Protein AF-A0A970V385-F1 (afdb_monomer)

pLDDT: mean 75.54, std 11.58, range [33.59, 88.81]

Nearest PDB structures (foldseek):
  6h2d-assembly1_P  TM=2.310E-01  e=6.354E+00  Aeromonas hydrophila subsp. hydrophila AL09-71

Mean predicted aligned error: 10.16 Å

Solvent-accessible surface area (backbone atoms only — not comparable to full-atom values): 10386 Å² total; per-residue (Å²): 136,81,81,56,70,66,56,58,54,51,51,54,48,54,48,48,55,50,50,48,44,43,64,51,38,50,47,53,47,51,51,41,50,51,49,49,52,52,51,57,68,62,47,83,77,63,95,77,80,73,60,72,66,60,54,52,50,52,49,52,50,53,51,51,50,45,51,52,51,51,53,47,44,53,52,49,45,55,69,63,66,30,65,58,58,45,21,44,53,30,37,54,71,42,42,46,87,82,47,86,58,51,50,63,48,32,25,76,36,27,63,58,51,48,53,45,52,54,48,47,54,50,54,45,37,51,54,36,42,54,37,32,50,50,20,46,52,40,42,73,72,67,45,55,67,71,61,27,48,53,39,41,50,52,24,48,53,47,47,51,50,59,58,69,42,49,65,56,54,49,53,53,49,51,32,28,57,64,30,63,48,66,57,77,73,77,69,84,75,78,129

Foldseek 3Di:
DPPPPLVVVLVVLLVVLVCCLCVLQVVLLVVLVVLLVVLVVVPVPDDDDDPPVVLVVVLVVLVVVLVVLLVVLVVLCCVLLPLLVLLVVLCVVLVVVPDGHDLVSQLVSLVSLVVSLVVSSVVLSVSLSVLSVSLSVSSVVVRDSVSSVVSSVSSVVSSVVSVVCSVVSSVSSVCRNRSVSDNPPPPPPDD

Secondary structure (DSSP, 8-state):
----HHHHHHHHHHHHHHHHHIIIIIHHHHHHHHHHHHHHHHGGG------HHHHHHHHHHHHHHHHHHHHHHHHHHHHHS-HHHHHHHHHHHTTTTTS---HHHHHTTTHHHHHHHHHHHHHHHHHHHHHHHHHHHHHHTT--HHHHHHHHHHHHHHHHHHHHHHHHHHHHHHHHHTT------------

Sequence (191 aa):
MEEHPHYQTMQAVNRQLRVMWVRWGLIPLGCALILLVVTSALRHTVPLSPEPEQLALGFKAVMAIGAALFLLGFWLDGRWTEAQRIARTIWVASGGNGHRPSKRDLSDHADLAMSNLVFSTKALTVIGLLIGLAAVLASLAGLRFDYSIQILLLALAFQLFIYSRHPYYRELMEAALRGDLVVEEKSPGKR

Structure (mmCIF, N/CA/C/O backbone):
data_AF-A0A970V385-F1
#
_entry.id   AF-A0A970V385-F1
#
loop_
_atom_site.group_PDB
_atom_site.id
_atom_site.type_symbol
_atom_site.label_atom_id
_atom_site.label_alt_id
_atom_site.label_comp_id
_atom_site.label_asym_id
_atom_site.label_entity_id
_atom_site.label_seq_id
_atom_site.pdbx_PDB_ins_code
_atom_site.Cartn_x
_atom_site.Cartn_y
_atom_site.Cartn_z
_atom_site.occupancy
_atom_site.B_iso_or_equiv
_atom_site.auth_seq_id
_atom_site.auth_comp_id
_atom_site.auth_asym_id
_atom_site.auth_atom_id
_atom_site.pdbx_PDB_model_num
ATOM 1 N N . MET A 1 1 ? 13.216 -25.697 -25.296 1.00 37.94 1 MET A N 1
ATOM 2 C CA . MET A 1 1 ? 12.568 -25.206 -24.063 1.00 37.94 1 MET A CA 1
ATOM 3 C C . MET A 1 1 ? 13.486 -24.133 -23.499 1.00 37.94 1 MET A C 1
ATOM 5 O O . MET A 1 1 ? 14.365 -24.445 -22.713 1.00 37.94 1 MET A O 1
ATOM 9 N N . GLU A 1 2 ? 13.389 -22.905 -24.012 1.00 34.44 2 GLU A N 1
ATOM 10 C CA . GLU A 1 2 ? 14.109 -21.762 -23.437 1.00 34.44 2 GLU A CA 1
ATOM 11 C C . GLU A 1 2 ? 13.313 -21.296 -22.218 1.00 34.44 2 GLU A C 1
ATOM 13 O O . GLU A 1 2 ? 12.232 -20.722 -22.345 1.00 34.44 2 GLU A O 1
ATOM 18 N N . GLU A 1 3 ? 13.800 -21.614 -21.021 1.00 42.50 3 GLU A N 1
ATOM 19 C CA . GLU A 1 3 ? 13.280 -21.017 -19.795 1.00 42.50 3 GLU A CA 1
ATOM 20 C C . GLU A 1 3 ? 13.633 -19.528 -19.804 1.00 42.50 3 GLU A C 1
ATOM 22 O O . GLU A 1 3 ? 14.766 -19.131 -19.542 1.00 42.50 3 GLU A O 1
ATOM 27 N N . HIS A 1 4 ? 12.657 -18.696 -20.170 1.00 47.56 4 HIS A N 1
ATOM 28 C CA . HIS A 1 4 ? 12.826 -17.253 -20.224 1.00 47.56 4 HIS A CA 1
ATOM 29 C C . HIS A 1 4 ? 13.201 -16.706 -18.832 1.00 47.56 4 HIS A C 1
ATOM 31 O O . HIS A 1 4 ? 12.374 -16.795 -17.916 1.00 47.56 4 HIS A O 1
ATOM 37 N N . PRO A 1 5 ? 14.372 -16.062 -18.657 1.00 58.53 5 PRO A N 1
ATOM 38 C CA . PRO A 1 5 ? 14.784 -15.471 -17.378 1.00 58.53 5 PRO A CA 1
ATOM 39 C C . PRO A 1 5 ? 13.735 -14.490 -16.820 1.00 58.53 5 PRO A C 1
ATOM 41 O O . PRO A 1 5 ? 13.541 -14.398 -15.611 1.00 58.53 5 PRO A O 1
ATOM 44 N N . HIS A 1 6 ? 12.952 -13.854 -17.699 1.00 59.62 6 HIS A N 1
ATOM 45 C CA . HIS A 1 6 ? 11.840 -12.968 -17.347 1.00 59.62 6 HIS A CA 1
ATOM 46 C C . HIS A 1 6 ? 10.722 -13.636 -16.527 1.00 59.62 6 HIS A C 1
ATOM 48 O O . HIS A 1 6 ? 10.078 -12.972 -15.713 1.00 59.62 6 HIS A O 1
ATOM 54 N N . TYR A 1 7 ? 10.479 -14.940 -16.704 1.00 59.31 7 TYR A N 1
ATOM 55 C CA . TYR A 1 7 ? 9.424 -15.654 -15.980 1.00 59.31 7 TYR A CA 1
ATOM 56 C C . TYR A 1 7 ? 9.790 -15.858 -14.505 1.00 59.31 7 TYR A C 1
ATOM 58 O O . TYR A 1 7 ? 8.953 -15.659 -13.621 1.00 59.31 7 TYR A O 1
ATOM 66 N N . GLN A 1 8 ? 11.059 -16.174 -14.228 1.00 66.50 8 GLN A N 1
ATOM 67 C CA . GLN A 1 8 ? 11.571 -16.310 -12.863 1.00 66.50 8 GLN A CA 1
ATOM 68 C C . GLN A 1 8 ? 11.558 -14.961 -12.132 1.00 66.50 8 GLN A C 1
ATOM 70 O O . GLN A 1 8 ? 11.091 -14.886 -10.992 1.00 66.50 8 GLN A O 1
ATOM 75 N N . THR A 1 9 ? 11.954 -13.876 -12.808 1.00 70.38 9 THR A N 1
ATOM 76 C CA . THR A 1 9 ? 11.867 -12.512 -12.266 1.00 70.38 9 THR A CA 1
ATOM 77 C C . THR A 1 9 ? 10.420 -12.143 -11.937 1.00 70.38 9 THR A C 1
ATOM 79 O O . THR A 1 9 ? 10.127 -11.672 -10.840 1.00 70.38 9 THR A O 1
ATOM 82 N N . MET A 1 10 ? 9.472 -12.446 -12.827 1.00 70.88 10 MET A N 1
ATOM 83 C CA . MET A 1 10 ? 8.054 -12.146 -12.609 1.00 70.88 10 MET A CA 1
ATOM 84 C C . MET A 1 10 ? 7.440 -12.937 -11.441 1.00 70.88 10 MET A C 1
ATOM 86 O O . MET A 1 10 ? 6.630 -12.411 -10.669 1.00 70.88 10 MET A O 1
ATOM 90 N N . GLN A 1 11 ? 7.814 -14.208 -11.274 1.00 76.12 11 GLN A N 1
ATOM 91 C CA . GLN A 1 11 ? 7.381 -15.003 -10.123 1.00 76.12 11 GLN A CA 1
ATOM 92 C C . GLN A 1 11 ? 7.975 -14.482 -8.810 1.00 76.12 11 GLN A C 1
ATOM 94 O O . GLN A 1 11 ? 7.251 -14.379 -7.814 1.00 76.12 11 GLN A O 1
ATOM 99 N N . ALA A 1 12 ? 9.258 -14.106 -8.806 1.00 76.50 12 ALA A N 1
ATOM 100 C CA . ALA A 1 12 ? 9.923 -13.530 -7.640 1.00 76.50 12 ALA A CA 1
ATOM 101 C C . ALA A 1 12 ? 9.231 -12.241 -7.174 1.00 76.50 12 ALA A C 1
ATOM 103 O O . ALA A 1 12 ? 8.989 -12.057 -5.981 1.00 76.50 12 ALA A O 1
ATOM 104 N N . VAL A 1 13 ? 8.811 -11.402 -8.116 1.00 73.25 13 VAL A N 1
ATOM 105 C CA . VAL A 1 13 ? 8.160 -10.110 -7.856 1.00 73.25 13 VAL A CA 1
ATOM 106 C C . VAL A 1 13 ? 6.750 -10.294 -7.324 1.00 73.25 13 VAL A C 1
ATOM 108 O O . VAL A 1 13 ? 6.392 -9.712 -6.302 1.00 73.25 13 VAL A O 1
ATOM 111 N N . ASN A 1 14 ? 5.965 -11.182 -7.936 1.00 78.25 14 ASN A N 1
ATOM 112 C CA . ASN A 1 14 ? 4.647 -11.547 -7.418 1.00 78.25 14 ASN A CA 1
ATOM 113 C C . ASN A 1 14 ? 4.732 -12.110 -5.997 1.00 78.25 14 ASN A C 1
ATOM 115 O O . ASN A 1 14 ? 3.904 -11.789 -5.138 1.00 78.25 14 ASN A O 1
ATOM 119 N N . ARG A 1 15 ? 5.741 -12.947 -5.734 1.00 82.56 15 ARG A N 1
ATOM 120 C CA . ARG A 1 15 ? 5.994 -13.478 -4.396 1.00 82.56 15 ARG A CA 1
ATOM 121 C C . ARG A 1 15 ? 6.373 -12.359 -3.433 1.00 82.56 15 ARG A C 1
ATOM 123 O O . ARG A 1 15 ? 5.834 -12.327 -2.332 1.00 82.56 15 ARG A O 1
ATOM 130 N N . GLN A 1 16 ? 7.235 -11.431 -3.837 1.00 81.25 16 GLN A N 1
ATOM 131 C CA . GLN A 1 16 ? 7.664 -10.310 -3.005 1.00 81.25 16 GLN A CA 1
ATOM 132 C C . GLN A 1 16 ? 6.503 -9.369 -2.660 1.00 81.25 16 GLN A C 1
ATOM 134 O O . GLN A 1 16 ? 6.307 -9.071 -1.483 1.00 81.25 16 GLN A O 1
ATOM 139 N N . LEU A 1 17 ? 5.694 -8.965 -3.645 1.00 80.12 17 LEU A N 1
ATOM 140 C CA . LEU A 1 17 ? 4.508 -8.127 -3.437 1.00 80.12 17 LEU A CA 1
ATOM 141 C C . LEU A 1 17 ? 3.503 -8.811 -2.506 1.00 80.12 17 LEU A C 1
ATOM 143 O O . LEU A 1 17 ? 3.022 -8.207 -1.550 1.00 80.12 17 LEU A O 1
ATOM 147 N N . ARG A 1 18 ? 3.244 -10.108 -2.720 1.00 84.38 18 ARG A N 1
ATOM 148 C CA . ARG A 1 18 ? 2.340 -10.891 -1.867 1.00 84.38 18 ARG A CA 1
ATOM 149 C C . ARG A 1 18 ? 2.865 -11.029 -0.442 1.00 84.38 18 ARG A C 1
ATOM 151 O O . ARG A 1 18 ? 2.109 -10.815 0.496 1.00 84.38 18 ARG A O 1
ATOM 158 N N . VAL A 1 19 ? 4.139 -11.380 -0.264 1.00 85.69 19 VAL A N 1
ATOM 159 C CA . VAL A 1 19 ? 4.756 -11.512 1.066 1.00 85.69 19 VAL A CA 1
ATOM 160 C C . VAL A 1 19 ? 4.733 -10.176 1.795 1.00 85.69 19 VAL A C 1
ATOM 162 O O . VAL A 1 19 ? 4.422 -10.142 2.982 1.00 85.69 19 VAL A O 1
ATOM 165 N N . MET A 1 20 ? 5.021 -9.078 1.098 1.00 81.44 20 MET A N 1
ATOM 166 C CA . MET A 1 20 ? 4.976 -7.741 1.676 1.00 81.44 20 MET A CA 1
ATOM 167 C C . MET A 1 20 ? 3.556 -7.372 2.110 1.00 81.44 20 MET A C 1
ATOM 169 O O . MET A 1 20 ? 3.369 -6.977 3.256 1.00 81.44 20 MET A O 1
ATOM 173 N N . TRP A 1 21 ? 2.560 -7.596 1.252 1.00 84.62 21 TRP A N 1
ATOM 174 C CA . TRP A 1 21 ? 1.152 -7.363 1.569 1.00 84.62 21 TRP A CA 1
ATOM 175 C C . TRP A 1 21 ? 0.662 -8.209 2.753 1.00 84.62 21 TRP A C 1
ATOM 177 O O . TRP A 1 21 ? 0.028 -7.690 3.670 1.00 84.62 21 TRP A O 1
ATOM 187 N N . VAL A 1 22 ? 1.006 -9.501 2.798 1.00 85.94 22 VAL A N 1
ATOM 188 C CA . VAL A 1 22 ? 0.640 -10.362 3.933 1.00 85.94 22 VAL A CA 1
ATOM 189 C C . VAL A 1 22 ? 1.311 -9.869 5.213 1.00 85.94 22 VAL A C 1
ATOM 191 O O . VAL A 1 22 ? 0.644 -9.647 6.221 1.00 85.94 22 VAL A O 1
ATOM 194 N N . ARG A 1 23 ? 2.633 -9.682 5.175 1.00 85.62 23 ARG A N 1
ATOM 195 C CA . ARG A 1 23 ? 3.442 -9.396 6.363 1.00 85.62 23 ARG A CA 1
ATOM 196 C C . ARG A 1 23 ? 3.187 -8.013 6.948 1.00 85.62 23 ARG A C 1
ATOM 198 O O . ARG A 1 23 ? 3.249 -7.863 8.162 1.00 85.62 23 ARG A O 1
ATOM 205 N N . TRP A 1 24 ? 2.923 -7.026 6.100 1.00 78.19 24 TRP A N 1
ATOM 206 C CA . TRP A 1 24 ? 2.818 -5.625 6.506 1.00 78.19 24 TRP A CA 1
ATOM 207 C C . TRP A 1 24 ? 1.409 -5.042 6.364 1.00 78.19 24 TRP A C 1
ATOM 209 O O . TRP A 1 24 ? 1.153 -3.969 6.898 1.00 78.19 24 TRP A O 1
ATOM 219 N N . GLY A 1 25 ? 0.490 -5.744 5.699 1.00 82.38 25 GLY A N 1
ATOM 220 C CA . GLY A 1 25 ? -0.920 -5.368 5.600 1.00 82.38 25 GLY A CA 1
ATOM 221 C C . GLY A 1 25 ? -1.822 -6.258 6.453 1.00 82.38 25 GLY A C 1
ATOM 222 O O . GLY A 1 25 ? -2.398 -5.809 7.443 1.00 82.38 25 GLY A O 1
ATOM 223 N N . LEU A 1 26 ? -1.923 -7.540 6.091 1.00 86.31 26 LEU A N 1
ATOM 224 C CA . LEU A 1 26 ? -2.860 -8.487 6.715 1.00 86.31 26 LEU A CA 1
ATOM 225 C C . LEU A 1 26 ? -2.496 -8.870 8.153 1.00 86.31 26 LEU A C 1
ATOM 227 O O . LEU A 1 26 ? -3.368 -8.864 9.017 1.00 86.31 26 LEU A O 1
ATOM 231 N N . ILE A 1 27 ? -1.231 -9.217 8.420 1.00 86.88 27 ILE A N 1
ATOM 232 C CA . ILE A 1 27 ? -0.801 -9.630 9.766 1.00 86.88 27 ILE A CA 1
ATOM 233 C C . ILE A 1 27 ? -1.029 -8.500 10.786 1.00 86.88 27 ILE A C 1
ATOM 235 O O . ILE A 1 27 ? -1.668 -8.766 11.805 1.00 86.88 27 ILE A O 1
ATOM 239 N N . PRO A 1 28 ? -0.611 -7.242 10.532 1.00 84.50 28 PRO A N 1
ATOM 240 C CA . PRO A 1 28 ? -0.884 -6.135 11.447 1.00 84.50 28 PRO A CA 1
ATOM 241 C C . PRO A 1 28 ? -2.377 -5.881 11.665 1.00 84.50 28 PRO A C 1
ATOM 243 O O . PRO A 1 28 ? -2.779 -5.607 12.792 1.00 84.50 28 PRO A O 1
ATOM 246 N N . LEU A 1 29 ? -3.209 -6.025 10.627 1.00 86.00 29 LEU A N 1
ATOM 247 C CA . LEU A 1 29 ? -4.669 -5.953 10.758 1.00 86.00 29 LEU A CA 1
ATOM 248 C C . LEU A 1 29 ? -5.226 -7.053 11.667 1.00 86.00 29 LEU A C 1
ATOM 250 O O . LEU A 1 29 ? -6.056 -6.774 12.528 1.00 86.00 29 LEU A O 1
ATOM 254 N N . GLY A 1 30 ? -4.754 -8.290 11.501 1.00 86.50 30 GLY A N 1
ATOM 255 C CA . GLY A 1 30 ? -5.126 -9.408 12.366 1.00 86.50 30 GLY A CA 1
ATOM 256 C C . GLY A 1 30 ? -4.717 -9.165 13.819 1.00 86.50 30 GLY A C 1
ATOM 257 O O . GLY A 1 30 ? -5.531 -9.331 14.724 1.00 86.50 30 GLY A O 1
ATOM 258 N N . CYS A 1 31 ? -3.491 -8.687 14.049 1.00 86.75 31 CYS A N 1
ATOM 259 C CA . CYS A 1 31 ? -3.028 -8.269 15.373 1.00 86.75 31 CYS A CA 1
ATOM 260 C C . CYS A 1 31 ? -3.901 -7.153 15.960 1.00 86.75 31 CYS A C 1
ATOM 262 O O . CYS A 1 31 ? -4.282 -7.235 17.124 1.00 86.75 31 CYS A O 1
ATOM 264 N N . ALA A 1 32 ? -4.251 -6.139 15.165 1.00 86.06 32 ALA A N 1
ATOM 265 C CA . ALA A 1 32 ? -5.110 -5.040 15.591 1.00 86.06 32 ALA A CA 1
ATOM 266 C C . ALA A 1 32 ? -6.509 -5.529 15.986 1.00 86.06 32 ALA A C 1
ATOM 268 O O . ALA A 1 32 ? -7.024 -5.099 17.014 1.00 86.06 32 ALA A O 1
ATOM 269 N N . LEU A 1 33 ? -7.090 -6.466 15.228 1.00 87.06 33 LEU A N 1
ATOM 270 C CA . LEU A 1 33 ? -8.365 -7.103 15.561 1.00 87.06 33 LEU A CA 1
ATOM 271 C C . LEU A 1 33 ? -8.283 -7.889 16.876 1.00 87.06 33 LEU A C 1
ATOM 273 O O . LEU A 1 33 ? -9.142 -7.715 17.736 1.00 87.06 33 LEU A O 1
ATOM 277 N N . ILE A 1 34 ? -7.246 -8.715 17.055 1.00 87.88 34 ILE A N 1
ATOM 278 C CA . ILE A 1 34 ? -7.034 -9.473 18.299 1.00 87.88 34 ILE A CA 1
ATOM 279 C C . ILE A 1 34 ? -6.901 -8.512 19.482 1.00 87.88 34 ILE A C 1
ATOM 281 O O . ILE A 1 34 ? -7.571 -8.697 20.495 1.00 87.88 34 ILE A O 1
ATOM 285 N N . LEU A 1 35 ? -6.087 -7.461 19.342 1.00 85.50 35 LEU A N 1
ATOM 286 C CA . LEU A 1 35 ? -5.927 -6.433 20.369 1.00 85.50 35 LEU A CA 1
ATOM 287 C C . LEU A 1 35 ? -7.260 -5.770 20.706 1.00 85.50 35 LEU A C 1
ATOM 289 O O . LEU A 1 35 ? -7.551 -5.600 21.881 1.00 85.50 35 LEU A O 1
ATOM 293 N N . LEU A 1 36 ? -8.082 -5.457 19.703 1.00 83.00 36 LEU A N 1
ATOM 294 C CA . LEU A 1 36 ? -9.405 -4.862 19.886 1.00 83.00 36 LEU A CA 1
ATOM 295 C C . LEU A 1 36 ? -10.372 -5.773 20.647 1.00 83.00 36 LEU A C 1
ATOM 297 O O . LEU A 1 36 ? -11.110 -5.312 21.516 1.00 83.00 36 LEU A O 1
ATOM 301 N N . VAL A 1 37 ? -10.361 -7.070 20.344 1.00 84.75 37 VAL A N 1
ATOM 302 C CA . VAL A 1 37 ? -11.173 -8.061 21.061 1.00 84.75 37 VAL A CA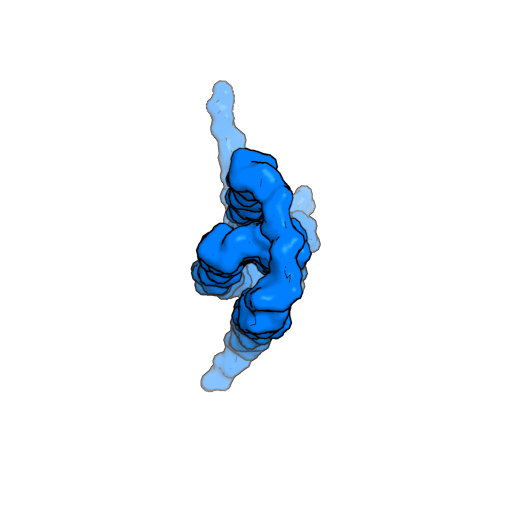 1
ATOM 303 C C . VAL A 1 37 ? -10.695 -8.195 22.508 1.00 84.75 37 VAL A C 1
ATOM 305 O O . VAL A 1 37 ? -11.511 -8.163 23.429 1.00 84.75 37 VAL A O 1
ATOM 308 N N . VAL A 1 38 ? -9.379 -8.279 22.727 1.00 85.19 38 VAL A N 1
ATOM 309 C CA . VAL A 1 38 ? -8.779 -8.374 24.066 1.00 85.19 38 VAL A CA 1
ATOM 310 C C . VAL A 1 38 ? -9.065 -7.116 24.890 1.00 85.19 38 VAL A C 1
ATOM 312 O O . VAL A 1 38 ? -9.505 -7.225 26.033 1.00 85.19 38 VAL A O 1
ATOM 315 N N . THR A 1 39 ? -8.879 -5.917 24.330 1.00 78.75 39 THR A N 1
ATOM 316 C CA . THR A 1 39 ? -9.173 -4.662 25.038 1.00 78.75 39 THR A CA 1
ATOM 317 C C . THR A 1 39 ? -10.657 -4.524 25.341 1.00 78.75 39 THR A C 1
ATOM 319 O O . THR A 1 39 ? -10.997 -4.087 26.438 1.00 78.75 39 THR A O 1
ATOM 322 N N . SER A 1 40 ? -11.544 -4.921 24.423 1.00 75.12 40 SER A N 1
ATOM 323 C CA . SER A 1 40 ? -12.989 -4.920 24.665 1.00 75.12 40 SER A CA 1
ATOM 324 C C . SER A 1 40 ? -13.374 -5.868 25.801 1.00 75.12 40 SER A C 1
ATOM 326 O O . SER A 1 40 ? -14.156 -5.485 26.667 1.00 75.12 40 SER A O 1
ATOM 328 N N . ALA A 1 41 ? -12.804 -7.075 25.836 1.00 79.56 41 ALA A N 1
ATOM 329 C CA . ALA A 1 41 ? -13.074 -8.051 26.889 1.00 79.56 41 ALA A CA 1
ATOM 330 C C . ALA A 1 41 ? -12.598 -7.564 28.271 1.00 79.56 41 ALA A C 1
ATOM 332 O O . ALA A 1 41 ? -13.287 -7.758 29.270 1.00 79.56 41 ALA A O 1
ATOM 333 N N . LEU A 1 42 ? -11.447 -6.886 28.332 1.00 77.00 42 LEU A N 1
ATOM 334 C CA . LEU A 1 42 ? -10.885 -6.353 29.579 1.00 77.00 42 LEU A CA 1
ATOM 335 C C . LEU A 1 42 ? -11.604 -5.080 30.073 1.00 77.00 42 LEU A C 1
ATOM 337 O O . LEU A 1 42 ? -11.638 -4.818 31.276 1.00 77.00 42 LEU A O 1
ATOM 341 N N . ARG A 1 43 ? -12.208 -4.292 29.169 1.00 67.25 43 ARG A N 1
ATOM 342 C CA . ARG A 1 43 ? -12.851 -2.993 29.464 1.00 67.25 43 ARG A CA 1
ATOM 343 C C . ARG A 1 43 ? -14.177 -3.052 30.213 1.00 67.25 43 ARG A C 1
ATOM 345 O O . ARG A 1 43 ? -14.643 -2.002 30.646 1.00 67.25 43 ARG A O 1
ATOM 352 N N . HIS A 1 44 ? -14.740 -4.231 30.470 1.00 56.25 44 HIS A N 1
ATOM 353 C CA . HIS A 1 44 ? -15.901 -4.382 31.361 1.00 56.25 44 HIS A CA 1
ATOM 354 C C . HIS A 1 44 ? -15.652 -3.913 32.815 1.00 56.25 44 HIS A C 1
ATOM 356 O O . HIS A 1 44 ? -16.558 -3.979 33.638 1.00 56.25 44 HIS A O 1
ATOM 362 N N . THR A 1 45 ? -14.449 -3.424 33.139 1.00 50.56 45 THR A N 1
ATOM 363 C CA . THR A 1 45 ? -14.008 -3.074 34.495 1.00 50.56 45 THR A CA 1
ATOM 364 C C . THR A 1 45 ? -13.791 -1.577 34.755 1.00 50.56 45 THR A C 1
ATOM 366 O O 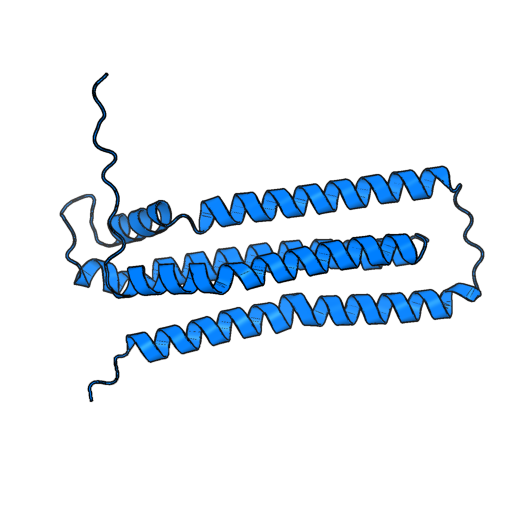. THR A 1 45 ? -13.544 -1.216 35.903 1.00 50.56 45 THR A O 1
ATOM 369 N N . VAL A 1 46 ? -13.899 -0.684 33.756 1.00 50.59 46 VAL A N 1
ATOM 370 C CA . VAL A 1 46 ? -13.585 0.752 33.939 1.00 50.59 46 VAL A CA 1
ATOM 371 C C . VAL A 1 46 ? -14.708 1.651 33.402 1.00 50.59 46 VAL A C 1
ATOM 373 O O . VAL A 1 46 ? -14.963 1.636 32.196 1.00 50.59 46 VAL A O 1
ATOM 376 N N . PRO A 1 47 ? -15.363 2.473 34.247 1.00 48.91 47 PRO A N 1
ATOM 377 C CA . PRO A 1 47 ? -16.340 3.445 33.785 1.00 48.91 47 PRO A CA 1
ATOM 378 C C . PRO A 1 47 ? -15.603 4.634 33.161 1.00 48.91 47 PRO A C 1
ATOM 380 O O . PRO A 1 47 ? -15.036 5.474 33.856 1.00 48.91 47 PRO A O 1
ATOM 383 N N . LEU A 1 48 ? -15.600 4.707 31.835 1.00 56.97 48 LEU A N 1
ATOM 384 C CA . LEU A 1 48 ? -15.198 5.896 31.091 1.00 56.97 48 LEU A CA 1
ATOM 385 C C . LEU A 1 48 ? -16.458 6.482 30.461 1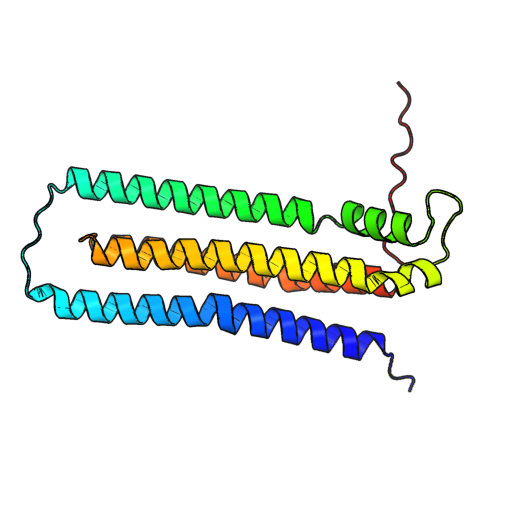.00 56.97 48 LEU A C 1
ATOM 387 O O . LEU A 1 48 ? -16.938 5.968 29.454 1.00 56.97 48 LEU A O 1
ATOM 391 N N . SER A 1 49 ? -16.973 7.561 31.051 1.00 51.91 49 SER A N 1
ATOM 392 C CA . SER A 1 49 ? -18.033 8.381 30.453 1.00 51.91 49 SER A CA 1
ATOM 393 C C . SER A 1 49 ? -17.474 9.733 30.003 1.00 51.91 49 SER A C 1
ATOM 395 O O . SER A 1 49 ? -17.657 10.728 30.703 1.00 51.91 49 SER A O 1
ATOM 397 N N . PRO A 1 50 ? -16.795 9.821 28.846 1.00 59.78 50 PRO A N 1
ATOM 398 C CA . PRO A 1 50 ? -16.847 11.044 28.059 1.00 59.78 50 PRO A CA 1
ATOM 399 C C . PRO A 1 50 ? -18.289 11.263 27.576 1.00 59.78 50 PRO A C 1
ATOM 401 O O . PRO A 1 50 ? -19.029 10.300 27.354 1.00 59.78 50 PRO A O 1
ATOM 404 N N . GLU A 1 51 ? -18.693 12.518 27.381 1.00 70.38 51 GLU A N 1
ATOM 405 C CA . GLU A 1 51 ? -19.993 12.821 26.778 1.00 70.38 51 GLU A CA 1
ATOM 406 C C . GLU A 1 51 ? -20.125 12.141 25.399 1.00 70.38 51 GLU A C 1
ATOM 408 O O . GLU A 1 51 ? -19.195 12.201 24.583 1.00 70.38 51 GLU A O 1
ATOM 413 N N . PRO A 1 52 ? -21.275 11.512 25.095 1.00 69.62 52 PRO A N 1
ATOM 414 C CA . PRO A 1 52 ? -21.474 10.756 23.858 1.00 69.62 52 PRO A CA 1
ATOM 415 C C . PRO A 1 52 ? -21.272 11.599 22.588 1.00 69.62 52 PRO A C 1
ATOM 417 O O . PRO A 1 52 ? -20.851 11.063 21.560 1.00 69.62 52 PRO A O 1
ATOM 420 N N . GLU A 1 53 ? -21.505 12.913 22.651 1.00 72.88 53 GLU A N 1
ATOM 421 C CA . GLU A 1 53 ? -21.267 13.831 21.532 1.00 72.88 53 GLU A CA 1
ATOM 422 C C . GLU A 1 53 ? -19.778 14.008 21.206 1.00 72.88 53 GLU A C 1
ATOM 424 O O . GLU A 1 53 ? -19.402 13.991 20.031 1.00 72.88 53 GLU A O 1
ATOM 429 N N . GLN A 1 54 ? -18.912 14.105 22.220 1.00 70.19 54 GLN A N 1
ATOM 430 C CA . GLN A 1 54 ? -17.467 14.270 22.021 1.00 70.19 54 GLN A CA 1
ATOM 431 C C . GLN A 1 54 ? -16.849 13.018 21.382 1.00 70.19 54 GLN A C 1
ATOM 433 O O . GLN A 1 54 ? -16.033 13.121 20.462 1.00 70.19 54 GLN A O 1
ATOM 438 N N . LEU A 1 55 ? -17.299 11.826 21.794 1.00 71.75 55 LEU A N 1
ATOM 439 C CA . LEU A 1 55 ? -16.891 10.557 21.179 1.00 71.75 55 LEU A CA 1
ATOM 440 C C . LEU A 1 55 ? -17.361 10.443 19.725 1.00 71.75 55 LEU A C 1
ATOM 442 O O . LEU A 1 55 ? -16.598 10.005 18.861 1.00 71.75 55 LEU A O 1
ATOM 446 N N . ALA A 1 56 ? -18.594 10.863 19.431 1.00 75.00 56 ALA A N 1
ATOM 447 C CA . ALA A 1 56 ? -19.121 10.849 18.070 1.00 75.00 56 ALA A CA 1
ATOM 448 C C . ALA A 1 56 ? -18.359 11.814 17.145 1.00 75.00 56 ALA A C 1
ATOM 450 O O . ALA A 1 56 ? -18.097 11.480 15.987 1.00 75.00 56 ALA A O 1
ATOM 45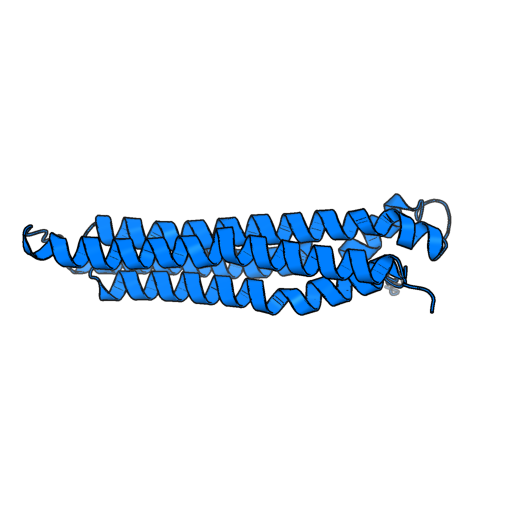1 N N . LEU A 1 57 ? -17.977 12.996 17.639 1.00 79.00 57 LEU A N 1
ATOM 452 C CA . LEU A 1 57 ? -17.194 13.966 16.873 1.00 79.00 57 LEU A CA 1
ATOM 453 C C . LEU A 1 57 ? -15.770 13.456 16.606 1.00 79.00 57 LEU A C 1
ATOM 455 O O . LEU A 1 57 ? -15.302 13.511 15.468 1.00 79.00 57 LEU A O 1
ATOM 459 N N . GLY A 1 58 ? -15.121 12.885 17.627 1.00 75.62 58 GLY A N 1
ATOM 460 C CA . GLY A 1 58 ? -13.810 12.249 17.493 1.00 75.62 58 GLY A CA 1
ATOM 461 C C . GLY A 1 58 ? -13.826 11.098 16.484 1.00 75.62 58 GLY A C 1
ATOM 462 O O . GLY A 1 58 ? -12.965 11.037 15.610 1.00 75.62 58 GLY A O 1
ATOM 463 N N . PHE A 1 59 ? -14.851 10.241 16.521 1.00 78.50 59 PHE A N 1
ATOM 464 C CA . PHE A 1 59 ? -15.030 9.185 15.521 1.00 78.50 59 PHE A CA 1
ATOM 465 C C . PHE A 1 59 ? -15.168 9.740 14.101 1.00 78.50 59 PHE A C 1
ATOM 467 O O . PHE A 1 59 ? -14.470 9.286 13.195 1.00 78.50 59 PHE A O 1
ATOM 474 N N . LYS A 1 60 ? -16.038 10.739 13.901 1.00 83.31 60 LYS A N 1
ATOM 475 C CA . LYS A 1 60 ? -16.231 11.375 12.589 1.00 83.31 60 LYS A CA 1
ATOM 476 C C . LYS A 1 60 ? -14.923 11.957 12.058 1.00 83.31 60 LYS A C 1
ATOM 478 O O . LYS A 1 60 ? -14.629 11.779 10.880 1.00 83.31 60 LYS A O 1
ATOM 483 N N . ALA A 1 61 ? -14.125 12.595 12.915 1.00 81.62 61 ALA A N 1
ATOM 484 C CA . ALA A 1 61 ? -12.813 13.115 12.545 1.00 81.62 61 ALA A CA 1
ATOM 485 C C . ALA A 1 61 ? -11.849 11.991 12.127 1.00 81.62 61 ALA A C 1
ATOM 487 O O . ALA A 1 61 ? -11.242 12.077 11.062 1.00 81.62 61 ALA A O 1
ATOM 488 N N . VAL A 1 62 ? -11.754 10.909 12.908 1.00 81.19 62 VAL A N 1
ATOM 489 C CA . VAL A 1 62 ? -10.899 9.750 12.588 1.00 81.19 62 VAL A CA 1
ATOM 490 C C . VAL A 1 62 ? -11.324 9.090 11.275 1.00 81.19 62 VAL A C 1
ATOM 492 O O . VAL A 1 62 ? -10.475 8.796 10.437 1.00 81.19 62 VAL A O 1
ATOM 495 N N . MET A 1 63 ? -12.627 8.911 11.053 1.00 82.56 63 MET A N 1
ATOM 496 C CA . MET A 1 63 ? -13.159 8.373 9.798 1.00 82.56 63 MET A CA 1
ATOM 497 C C . MET A 1 63 ? -12.897 9.298 8.613 1.00 82.56 63 MET A C 1
ATOM 499 O O . MET A 1 63 ? -12.506 8.819 7.553 1.00 82.56 63 MET A O 1
ATOM 503 N N . ALA A 1 64 ? -13.072 10.611 8.779 1.00 84.56 64 ALA A N 1
ATOM 504 C CA . ALA A 1 64 ? -12.787 11.585 7.731 1.00 84.56 64 ALA A CA 1
ATOM 505 C C . ALA A 1 64 ? -11.298 11.586 7.358 1.00 84.56 64 ALA A C 1
ATOM 507 O O . ALA A 1 64 ? -10.966 11.566 6.176 1.00 84.56 64 ALA A O 1
ATOM 508 N N . ILE A 1 65 ? -10.402 11.535 8.349 1.00 83.12 65 ILE A N 1
ATOM 509 C CA . ILE A 1 65 ? -8.954 11.421 8.127 1.00 83.12 65 ILE A CA 1
ATOM 510 C C . ILE A 1 65 ? -8.624 10.090 7.444 1.00 83.12 65 ILE A C 1
ATOM 512 O O . ILE A 1 65 ? -7.888 10.077 6.462 1.00 83.12 65 ILE A O 1
ATOM 516 N N . GLY A 1 66 ? -9.193 8.974 7.909 1.00 80.75 66 GLY A N 1
ATOM 517 C CA . GLY A 1 66 ? -8.999 7.658 7.300 1.00 80.75 66 GLY A CA 1
ATOM 518 C C . GLY A 1 66 ? -9.465 7.613 5.843 1.00 80.75 66 GLY A C 1
ATOM 519 O O . GLY A 1 66 ? -8.747 7.112 4.981 1.00 80.75 66 GLY A O 1
ATOM 520 N N . ALA A 1 67 ? -10.627 8.194 5.544 1.00 83.88 67 ALA A N 1
ATOM 521 C CA . ALA A 1 67 ? -11.147 8.312 4.185 1.00 83.88 67 ALA A CA 1
ATOM 522 C C . ALA A 1 67 ? -10.279 9.237 3.317 1.00 83.88 67 ALA A C 1
ATOM 524 O O . ALA A 1 67 ? -9.987 8.908 2.169 1.00 83.88 67 ALA A O 1
ATOM 525 N N . ALA A 1 68 ? -9.805 10.361 3.859 1.00 85.81 68 ALA A N 1
ATOM 526 C CA . ALA A 1 68 ? -8.879 11.248 3.159 1.00 85.81 68 ALA A CA 1
ATOM 527 C C . ALA A 1 68 ? -7.551 10.543 2.840 1.00 85.81 68 ALA A C 1
ATOM 529 O O . ALA A 1 68 ? -7.054 10.659 1.723 1.00 85.81 68 ALA A O 1
ATOM 530 N N . LEU A 1 69 ? -7.008 9.759 3.777 1.00 82.56 69 LEU A N 1
ATOM 531 C CA . LEU A 1 69 ? -5.813 8.939 3.565 1.00 82.56 69 LEU A CA 1
ATOM 532 C C . LEU A 1 69 ? -6.046 7.837 2.528 1.00 82.56 69 LEU A C 1
ATOM 534 O O . LEU A 1 69 ? -5.172 7.596 1.698 1.00 82.56 69 LEU A O 1
ATOM 538 N N . PHE A 1 70 ? -7.225 7.209 2.532 1.00 82.19 70 PHE A N 1
ATOM 539 C CA . PHE A 1 70 ? -7.625 6.242 1.510 1.00 82.19 70 PHE A CA 1
ATOM 540 C C . PHE A 1 70 ? -7.605 6.884 0.115 1.00 82.19 70 PHE A C 1
ATOM 542 O O . PHE A 1 70 ? -6.963 6.368 -0.800 1.00 82.19 70 PHE A O 1
ATOM 549 N N . LEU A 1 71 ? -8.266 8.037 -0.042 1.00 86.56 71 LEU A N 1
ATOM 550 C CA . LEU A 1 71 ? -8.322 8.777 -1.306 1.00 86.56 71 LEU A CA 1
ATOM 551 C C . LEU A 1 71 ? -6.941 9.279 -1.739 1.00 86.56 71 LEU A C 1
ATOM 553 O O . LEU A 1 71 ? -6.601 9.215 -2.919 1.00 86.56 71 LEU A O 1
ATOM 557 N N . LEU A 1 72 ? -6.124 9.737 -0.790 1.00 85.06 72 LEU A N 1
ATOM 558 C CA . LEU A 1 72 ? -4.750 10.151 -1.049 1.00 85.06 72 LEU A CA 1
ATOM 559 C C . LEU A 1 72 ? -3.897 8.972 -1.525 1.00 85.06 72 LEU A C 1
ATOM 561 O O . LEU A 1 72 ? -3.154 9.120 -2.489 1.00 85.06 72 LEU A O 1
ATOM 565 N N . GLY A 1 73 ? -4.024 7.805 -0.890 1.00 79.75 73 GLY A N 1
ATOM 566 C CA . GLY A 1 73 ? -3.357 6.577 -1.315 1.00 79.75 73 GLY A CA 1
ATOM 567 C C . GLY A 1 73 ? -3.773 6.170 -2.727 1.00 79.75 73 GLY A C 1
ATOM 568 O O . GLY A 1 73 ? -2.915 5.904 -3.562 1.00 79.75 73 GLY A O 1
ATOM 569 N N . PHE A 1 74 ? -5.073 6.217 -3.029 1.00 80.69 74 PHE A N 1
ATOM 570 C CA . PHE A 1 74 ? -5.594 5.973 -4.376 1.00 80.69 74 PHE A CA 1
ATOM 571 C C . PHE A 1 74 ? -4.993 6.934 -5.415 1.00 80.69 74 PHE A C 1
ATOM 573 O O . PHE A 1 74 ? -4.517 6.508 -6.468 1.00 80.69 74 PHE A O 1
ATOM 580 N N . TRP A 1 75 ? -4.967 8.233 -5.109 1.00 84.44 75 TRP A N 1
ATOM 581 C CA . TRP A 1 75 ? -4.410 9.251 -5.998 1.00 84.44 75 TRP A CA 1
ATOM 582 C C . TRP A 1 75 ? -2.893 9.100 -6.195 1.00 84.44 75 TRP A C 1
ATOM 584 O O . TRP A 1 75 ? -2.400 9.196 -7.322 1.00 84.44 75 TRP A O 1
ATOM 594 N N . LEU A 1 76 ? -2.147 8.839 -5.115 1.00 81.88 76 LEU A N 1
ATOM 595 C CA . LEU A 1 76 ? -0.700 8.620 -5.160 1.00 81.88 76 LEU A CA 1
ATOM 596 C C . LEU A 1 76 ? -0.350 7.368 -5.958 1.00 81.88 76 LEU A C 1
ATOM 598 O O . LEU A 1 76 ? 0.559 7.423 -6.786 1.00 81.88 76 LEU A O 1
ATOM 602 N N . ASP A 1 77 ? -1.089 6.274 -5.760 1.00 78.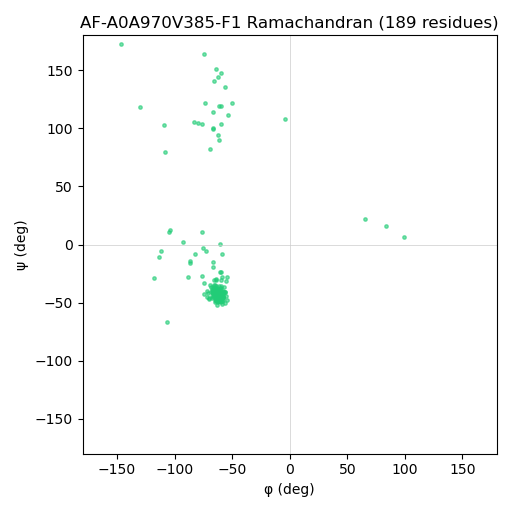19 77 ASP A N 1
ATOM 603 C CA . ASP A 1 77 ? -0.885 5.048 -6.523 1.00 78.19 77 ASP A CA 1
ATOM 604 C C . ASP A 1 77 ? -1.055 5.295 -8.021 1.00 78.19 77 ASP A C 1
ATOM 606 O O . ASP A 1 77 ? -0.174 4.946 -8.808 1.00 78.19 77 ASP A O 1
ATOM 610 N N . GLY A 1 78 ? -2.142 5.965 -8.417 1.00 76.00 78 GLY A N 1
ATOM 611 C CA . GLY A 1 78 ? -2.382 6.320 -9.814 1.00 76.00 78 GLY A CA 1
ATOM 612 C C . GLY A 1 78 ? -1.240 7.147 -10.407 1.00 76.00 78 GLY A C 1
ATOM 613 O O . GLY A 1 78 ? -0.803 6.879 -11.520 1.00 76.00 78 GLY A O 1
ATOM 614 N N . ARG A 1 79 ? -0.694 8.100 -9.642 1.00 79.38 79 ARG A N 1
ATOM 615 C CA . ARG A 1 79 ? 0.395 8.985 -10.087 1.00 79.38 79 ARG A CA 1
ATOM 616 C C . ARG A 1 79 ? 1.763 8.300 -10.143 1.00 79.38 79 ARG A C 1
ATOM 618 O O . ARG A 1 79 ? 2.605 8.683 -10.955 1.00 79.38 79 ARG A O 1
ATOM 625 N N . TRP A 1 80 ? 2.037 7.343 -9.261 1.00 72.88 80 TRP A N 1
ATOM 626 C CA . TRP A 1 80 ? 3.330 6.650 -9.204 1.00 72.88 80 TRP A CA 1
ATOM 627 C C . TRP A 1 80 ? 3.398 5.425 -10.108 1.00 72.88 80 TRP A C 1
ATOM 629 O O . TRP A 1 80 ? 4.478 5.091 -10.592 1.00 72.88 80 TRP A O 1
ATOM 639 N N . THR A 1 81 ? 2.258 4.792 -10.370 1.00 73.06 81 THR A N 1
ATOM 640 C CA . THR A 1 81 ? 2.158 3.572 -11.186 1.00 73.06 81 THR A CA 1
ATOM 641 C C . THR A 1 81 ? 1.608 3.843 -12.586 1.00 73.06 81 THR A C 1
ATOM 643 O O . THR A 1 81 ? 1.281 2.920 -13.329 1.00 73.06 81 THR A O 1
ATOM 646 N N . GLU A 1 82 ? 1.541 5.118 -12.975 1.00 79.38 82 GLU A N 1
ATOM 647 C CA . GLU A 1 82 ? 1.160 5.552 -14.314 1.00 79.38 82 GLU A CA 1
ATOM 648 C C . GLU A 1 82 ? 2.141 5.005 -15.361 1.00 79.38 82 GLU A C 1
ATOM 650 O O . GLU A 1 82 ? 3.337 5.319 -15.342 1.00 79.38 82 GLU A O 1
ATOM 655 N N . ALA A 1 83 ? 1.627 4.207 -16.301 1.00 73.88 83 ALA A N 1
ATOM 656 C CA . ALA A 1 83 ? 2.444 3.531 -17.304 1.00 73.88 83 ALA A CA 1
ATOM 657 C C . ALA A 1 83 ? 3.306 4.505 -18.120 1.00 73.88 83 ALA A C 1
ATOM 659 O O . ALA A 1 83 ? 4.491 4.255 -18.319 1.00 73.88 83 ALA A O 1
ATOM 660 N N . GLN A 1 84 ? 2.753 5.661 -18.504 1.00 74.00 84 GLN A N 1
ATOM 661 C CA . GLN A 1 84 ? 3.485 6.700 -19.234 1.00 74.00 84 GLN A CA 1
ATOM 662 C C . GLN A 1 84 ? 4.642 7.297 -18.425 1.00 74.00 84 GLN A C 1
ATOM 664 O O . GLN A 1 84 ? 5.683 7.645 -18.984 1.00 74.00 84 GLN A O 1
ATOM 669 N N . ARG A 1 85 ? 4.478 7.434 -17.106 1.00 78.62 85 ARG A N 1
ATOM 670 C CA . ARG A 1 85 ? 5.518 7.980 -16.231 1.00 78.62 85 ARG A CA 1
ATOM 671 C C . ARG A 1 85 ? 6.674 7.004 -16.106 1.00 78.62 85 ARG A C 1
ATOM 673 O O . ARG A 1 85 ? 7.821 7.414 -16.257 1.00 78.62 85 ARG A O 1
ATOM 680 N N . ILE A 1 86 ? 6.364 5.727 -15.888 1.00 80.25 86 ILE A N 1
ATOM 681 C CA . ILE A 1 86 ? 7.371 4.666 -15.842 1.00 80.25 86 ILE A CA 1
ATOM 682 C C . ILE A 1 86 ? 8.064 4.532 -17.202 1.00 80.25 86 ILE A C 1
ATOM 684 O O . ILE A 1 86 ? 9.291 4.545 -17.248 1.00 80.25 86 ILE A O 1
ATOM 688 N N . ALA A 1 87 ? 7.303 4.518 -18.300 1.00 76.81 87 ALA A N 1
ATOM 689 C CA . ALA A 1 87 ? 7.842 4.504 -19.658 1.00 76.81 87 ALA A CA 1
ATOM 690 C C . ALA A 1 87 ? 8.798 5.680 -19.898 1.00 76.81 87 ALA A C 1
ATOM 692 O O . ALA A 1 87 ? 9.897 5.485 -20.403 1.00 76.81 87 ALA A O 1
ATOM 693 N N . ARG A 1 88 ? 8.432 6.896 -19.469 1.00 80.12 88 ARG A N 1
ATOM 694 C CA . ARG A 1 88 ? 9.294 8.081 -19.584 1.00 80.12 88 ARG A CA 1
ATOM 695 C C . ARG A 1 88 ? 10.559 7.966 -18.736 1.00 80.12 88 ARG A C 1
ATOM 697 O O . ARG A 1 88 ? 11.620 8.370 -19.195 1.00 80.12 88 ARG A O 1
ATOM 704 N N . THR A 1 89 ? 10.470 7.449 -17.512 1.00 81.75 89 THR A N 1
ATOM 705 C CA . THR A 1 89 ? 11.649 7.244 -16.659 1.00 81.75 89 THR A CA 1
ATOM 706 C C . THR A 1 89 ? 12.622 6.250 -17.287 1.00 81.75 89 THR A C 1
ATOM 708 O O . THR A 1 89 ? 13.814 6.542 -17.336 1.00 81.75 89 THR A O 1
ATOM 711 N N . ILE A 1 90 ? 12.118 5.130 -17.816 1.00 80.00 90 ILE A N 1
ATOM 712 C CA . ILE A 1 90 ? 12.931 4.145 -18.541 1.00 80.00 90 ILE A CA 1
ATOM 713 C C . ILE A 1 90 ? 13.527 4.791 -19.794 1.00 80.00 90 ILE A C 1
ATOM 715 O O . ILE A 1 90 ? 14.733 4.743 -19.984 1.00 80.00 90 ILE A O 1
ATOM 719 N N . TRP A 1 91 ? 12.717 5.490 -20.593 1.00 79.50 91 TRP A N 1
ATOM 720 C CA . TRP A 1 91 ? 13.157 6.174 -21.811 1.00 79.50 91 TRP A CA 1
ATOM 721 C C . TRP A 1 91 ? 14.311 7.148 -21.572 1.00 79.50 91 TRP A C 1
ATOM 723 O O . TRP A 1 91 ? 15.305 7.125 -22.291 1.00 79.50 91 TRP A O 1
ATOM 733 N N . VAL A 1 92 ? 14.194 8.001 -20.550 1.00 83.19 92 VAL A N 1
ATOM 734 C CA . VAL A 1 92 ? 15.241 8.966 -20.190 1.00 83.19 92 VAL A CA 1
ATOM 735 C C . VAL A 1 92 ? 16.504 8.249 -19.710 1.00 83.19 92 VAL A C 1
ATOM 737 O O . VAL A 1 92 ? 17.599 8.653 -20.096 1.00 83.19 92 VAL A O 1
ATOM 740 N N . ALA A 1 93 ? 16.365 7.186 -18.913 1.00 81.81 93 ALA A N 1
ATOM 741 C CA . ALA A 1 93 ? 17.499 6.398 -18.436 1.00 81.81 93 ALA A CA 1
ATOM 742 C C . ALA A 1 93 ? 18.230 5.675 -19.579 1.00 81.81 93 ALA A C 1
ATOM 744 O O . ALA A 1 93 ? 19.456 5.661 -19.604 1.00 81.81 93 ALA A O 1
ATOM 745 N N . SER A 1 94 ? 17.492 5.188 -20.578 1.00 78.12 94 SER A N 1
ATOM 746 C CA . SER A 1 94 ? 18.033 4.561 -21.789 1.00 78.12 94 SER A CA 1
ATOM 747 C C . SER A 1 94 ? 18.602 5.562 -22.812 1.00 78.12 94 SER A C 1
ATOM 749 O O . SER A 1 94 ? 18.868 5.179 -23.945 1.00 78.12 94 SER A O 1
ATOM 751 N N . GLY A 1 95 ? 18.769 6.849 -22.473 1.00 77.94 95 GLY A N 1
ATOM 752 C CA . GLY A 1 95 ? 19.359 7.844 -23.382 1.00 77.94 95 GLY A CA 1
ATOM 753 C C . GLY A 1 95 ? 18.385 8.461 -24.394 1.00 77.94 95 GLY A C 1
ATOM 754 O O . GLY A 1 95 ? 18.809 9.138 -25.334 1.00 77.94 95 GLY A O 1
ATOM 755 N N . GLY A 1 96 ? 17.078 8.306 -24.171 1.00 77.50 96 GLY A N 1
ATOM 756 C CA . GLY A 1 96 ? 15.983 8.757 -25.035 1.00 77.50 96 GLY A CA 1
ATOM 757 C C . GLY A 1 96 ? 15.899 10.258 -25.346 1.00 77.50 96 GLY A C 1
ATOM 758 O O . GLY A 1 96 ? 15.088 10.667 -26.175 1.00 77.50 96 GLY A O 1
ATOM 759 N N . ASN A 1 97 ? 16.722 11.084 -24.693 1.00 76.31 97 ASN A N 1
ATOM 760 C CA . ASN A 1 97 ? 16.866 12.514 -24.991 1.00 76.31 97 ASN A CA 1
ATOM 761 C C . ASN A 1 97 ? 17.902 12.796 -26.097 1.00 76.31 97 ASN A C 1
ATOM 763 O O . ASN A 1 97 ? 17.938 13.910 -26.613 1.00 76.31 97 ASN A O 1
ATOM 767 N N . GLY A 1 98 ? 18.759 11.824 -26.428 1.00 72.62 98 GLY A N 1
ATOM 768 C CA . GLY A 1 98 ? 19.825 11.958 -27.427 1.00 72.62 98 GLY A CA 1
ATOM 769 C C . GLY A 1 98 ? 19.683 11.017 -28.626 1.00 72.62 98 GLY A C 1
ATOM 770 O O . GLY A 1 98 ? 20.095 11.370 -29.727 1.00 72.62 98 GLY A O 1
ATOM 771 N N . HIS A 1 99 ? 19.070 9.844 -28.448 1.00 77.12 99 HIS A N 1
ATOM 772 C CA . HIS A 1 99 ? 18.717 8.937 -29.544 1.00 77.12 99 HIS A CA 1
ATOM 773 C C . HIS A 1 99 ? 17.422 8.185 -29.236 1.00 77.12 99 HIS A C 1
ATOM 775 O O . HIS A 1 99 ? 16.899 8.270 -28.131 1.00 77.12 99 HIS A O 1
ATOM 781 N N . ARG A 1 100 ? 16.901 7.434 -30.211 1.00 77.62 100 ARG A N 1
ATOM 782 C CA . ARG A 1 100 ? 15.771 6.523 -30.001 1.00 77.62 100 ARG A CA 1
ATOM 783 C C . ARG A 1 100 ? 16.300 5.188 -29.438 1.00 77.62 100 ARG A C 1
ATOM 785 O O . ARG A 1 100 ? 16.928 4.463 -30.216 1.00 77.62 100 ARG A O 1
ATOM 792 N N . PRO A 1 101 ? 16.133 4.865 -28.139 1.00 76.69 101 PRO A N 1
ATOM 793 C CA . PRO A 1 101 ? 16.597 3.605 -27.566 1.00 76.69 101 PRO A CA 1
ATOM 794 C C . PRO A 1 101 ? 15.920 2.400 -28.205 1.00 76.69 101 PRO A C 1
ATOM 796 O O . PRO A 1 101 ? 14.745 2.442 -28.586 1.00 76.69 101 PRO A O 1
ATOM 799 N N . SER A 1 102 ? 16.688 1.322 -28.348 1.00 79.25 102 SER A N 1
ATOM 800 C CA . SER A 1 102 ? 16.177 0.049 -28.840 1.00 79.25 102 SER A CA 1
ATOM 801 C C . SER A 1 102 ? 15.345 -0.650 -27.760 1.00 79.25 102 SER A C 1
ATOM 803 O O . SER A 1 102 ? 15.453 -0.344 -26.572 1.00 79.25 102 SER A O 1
ATOM 805 N N . LYS A 1 103 ? 14.537 -1.646 -28.148 1.00 77.62 103 LYS A N 1
ATOM 806 C CA . LYS A 1 103 ? 13.781 -2.461 -27.177 1.00 77.62 103 LYS A CA 1
ATOM 807 C C . LYS A 1 103 ? 14.680 -3.111 -26.118 1.00 77.62 103 LYS A C 1
ATOM 809 O O . LYS A 1 103 ? 14.247 -3.268 -24.983 1.00 77.62 103 LYS A O 1
ATOM 814 N N . ARG A 1 104 ? 15.921 -3.450 -26.484 1.00 76.00 104 ARG A N 1
ATOM 815 C CA . ARG A 1 104 ? 16.904 -4.059 -25.582 1.00 76.00 104 ARG A CA 1
ATOM 816 C C . ARG A 1 104 ? 17.416 -3.056 -24.542 1.00 76.00 104 ARG A C 1
ATOM 818 O O . ARG A 1 104 ? 17.447 -3.369 -23.360 1.00 76.00 104 ARG A O 1
ATOM 825 N N . ASP A 1 105 ? 17.684 -1.820 -24.960 1.00 76.44 105 ASP A N 1
ATOM 826 C CA . ASP A 1 105 ? 18.114 -0.751 -24.043 1.00 76.44 105 ASP A CA 1
ATOM 827 C C . ASP A 1 105 ? 17.007 -0.374 -23.041 1.00 76.44 105 ASP A C 1
ATOM 829 O O . ASP A 1 105 ? 17.288 0.035 -21.912 1.00 76.44 105 ASP A O 1
ATOM 833 N N . LEU A 1 106 ? 15.738 -0.515 -23.446 1.00 76.00 106 LEU A N 1
ATOM 834 C CA . LEU A 1 106 ? 14.572 -0.321 -22.579 1.00 76.00 106 LEU A CA 1
ATOM 835 C C . LEU A 1 106 ? 14.392 -1.487 -21.596 1.00 76.00 106 LEU A C 1
ATOM 837 O O . LEU A 1 106 ? 14.126 -1.246 -20.418 1.00 76.00 106 LEU A O 1
ATOM 841 N N . SER A 1 107 ? 14.563 -2.736 -22.049 1.00 76.69 107 SER A N 1
ATOM 842 C CA . SER A 1 107 ? 14.462 -3.911 -21.173 1.00 76.69 107 SER A CA 1
ATOM 843 C C . SER A 1 107 ? 15.565 -3.949 -20.118 1.00 76.69 107 SER A C 1
ATOM 845 O O . SER A 1 107 ? 15.300 -4.334 -18.981 1.00 76.69 107 SER A O 1
ATOM 847 N N . ASP A 1 108 ? 16.771 -3.486 -20.457 1.00 80.19 108 ASP A N 1
ATOM 848 C CA . ASP A 1 108 ? 17.912 -3.437 -19.532 1.00 80.19 108 ASP A CA 1
ATOM 849 C C . ASP A 1 108 ? 17.685 -2.444 -18.373 1.00 80.19 108 ASP A C 1
ATOM 851 O O . ASP A 1 108 ? 18.302 -2.557 -17.317 1.00 80.19 108 ASP A O 1
ATOM 855 N N . HIS A 1 109 ? 16.744 -1.507 -18.532 1.00 80.25 109 HIS A N 1
ATOM 856 C CA . HIS A 1 109 ? 16.358 -0.527 -17.513 1.00 80.25 109 HIS A CA 1
ATOM 857 C C . HIS A 1 109 ? 15.009 -0.847 -16.837 1.00 80.25 109 HIS A C 1
ATOM 859 O O . HIS A 1 109 ? 14.489 -0.029 -16.070 1.00 80.25 109 HIS A O 1
ATOM 865 N N . ALA A 1 110 ? 14.441 -2.040 -17.064 1.00 75.31 110 ALA A N 1
ATOM 866 C CA . ALA A 1 110 ? 13.169 -2.466 -16.470 1.00 75.31 110 ALA A CA 1
ATOM 867 C C . ALA A 1 110 ? 13.193 -2.502 -14.926 1.00 75.31 110 ALA A C 1
ATOM 869 O O . ALA A 1 110 ? 12.157 -2.312 -14.283 1.00 75.31 110 ALA A O 1
ATOM 870 N N . ASP A 1 111 ? 14.371 -2.636 -14.310 1.00 77.75 111 ASP A N 1
ATOM 871 C CA . ASP A 1 111 ? 14.547 -2.553 -12.853 1.00 77.75 111 ASP A CA 1
ATOM 872 C C . ASP A 1 111 ? 14.105 -1.197 -12.267 1.00 77.75 111 ASP A C 1
ATOM 874 O O . ASP A 1 111 ? 13.702 -1.113 -11.103 1.00 77.75 111 ASP A O 1
ATOM 878 N N . LEU A 1 112 ? 14.083 -0.125 -13.069 1.00 74.69 112 LEU A N 1
ATOM 879 C CA . LEU A 1 112 ? 13.545 1.172 -12.647 1.00 74.69 112 LEU A CA 1
ATOM 880 C C . LEU A 1 112 ? 12.024 1.131 -12.453 1.00 74.69 112 LEU A C 1
ATOM 882 O O . LEU A 1 112 ? 11.508 1.729 -11.503 1.00 74.69 112 LEU A O 1
ATOM 886 N N . ALA A 1 113 ? 11.301 0.385 -13.298 1.00 72.38 113 ALA A N 1
ATOM 887 C CA . ALA A 1 113 ? 9.882 0.114 -13.070 1.00 72.38 113 ALA A CA 1
ATOM 888 C C . ALA A 1 113 ? 9.689 -0.674 -11.773 1.00 72.38 113 ALA A C 1
ATOM 890 O O . ALA A 1 113 ? 8.774 -0.380 -11.002 1.00 72.38 113 ALA A O 1
ATOM 891 N N . MET A 1 114 ? 10.585 -1.628 -11.503 1.00 70.69 114 MET A N 1
ATOM 892 C CA . MET A 1 114 ? 10.527 -2.463 -10.304 1.00 70.69 114 MET A CA 1
ATOM 893 C C . MET A 1 114 ? 10.671 -1.635 -9.040 1.00 70.69 114 MET A C 1
ATOM 895 O O . MET A 1 114 ? 9.855 -1.739 -8.125 1.00 70.69 114 MET A O 1
ATOM 899 N N . SER A 1 115 ? 11.693 -0.783 -9.010 1.00 75.88 115 SER A N 1
ATOM 900 C CA . SER A 1 115 ? 11.967 0.097 -7.881 1.00 75.88 115 SER A CA 1
ATOM 901 C C . SER A 1 115 ? 10.776 1.013 -7.586 1.00 75.88 115 SER A C 1
ATOM 903 O O . SER A 1 115 ? 10.327 1.089 -6.440 1.00 75.88 115 SER A O 1
ATOM 905 N N . ASN A 1 116 ? 10.180 1.619 -8.621 1.00 78.00 116 ASN A N 1
ATOM 906 C CA . ASN A 1 116 ? 8.998 2.472 -8.467 1.00 78.00 116 ASN A CA 1
ATOM 907 C C . ASN A 1 116 ? 7.769 1.704 -7.958 1.00 78.00 116 ASN A C 1
ATOM 909 O O . ASN A 1 116 ? 7.071 2.189 -7.066 1.00 78.00 116 ASN A O 1
ATOM 913 N N . LEU A 1 117 ? 7.513 0.502 -8.480 1.00 75.50 117 LEU A N 1
ATOM 914 C CA . LEU A 1 117 ? 6.391 -0.339 -8.053 1.00 75.50 117 LEU A CA 1
ATOM 915 C C . LEU A 1 117 ? 6.537 -0.793 -6.595 1.00 75.50 117 LEU A C 1
ATOM 917 O O . LEU A 1 117 ? 5.588 -0.702 -5.810 1.00 75.50 117 LEU A O 1
ATOM 921 N N . VAL A 1 118 ? 7.735 -1.235 -6.201 1.00 75.19 118 VAL A N 1
ATOM 922 C CA . VAL A 1 118 ? 8.030 -1.631 -4.817 1.00 75.19 118 VAL A CA 1
ATOM 923 C C . VAL A 1 118 ? 7.930 -0.430 -3.878 1.00 75.19 118 VAL A C 1
ATOM 925 O O . VAL A 1 118 ? 7.379 -0.563 -2.784 1.00 75.19 118 VAL A O 1
ATOM 928 N N . PHE A 1 119 ? 8.420 0.743 -4.289 1.00 78.50 119 PHE A N 1
ATOM 929 C CA . PHE A 1 119 ? 8.303 1.973 -3.508 1.00 78.50 119 PHE A CA 1
ATOM 930 C C . PHE A 1 119 ? 6.839 2.375 -3.296 1.00 78.50 119 PHE A C 1
ATOM 932 O O . PHE A 1 119 ? 6.438 2.586 -2.151 1.00 78.50 119 PHE A O 1
ATOM 939 N N . SER A 1 120 ? 6.031 2.396 -4.365 1.00 77.06 120 SER A N 1
ATOM 940 C CA . SER A 1 120 ? 4.595 2.695 -4.281 1.00 77.06 120 SER A CA 1
ATOM 941 C C . SER A 1 120 ? 3.896 1.736 -3.320 1.00 77.06 120 SER A C 1
ATOM 943 O O . SER A 1 120 ? 3.256 2.157 -2.358 1.00 77.06 120 SER A O 1
ATOM 945 N N . THR A 1 121 ? 4.118 0.432 -3.496 1.00 75.06 121 THR A N 1
ATOM 946 C CA . THR A 1 121 ? 3.473 -0.586 -2.659 1.00 75.06 121 THR A CA 1
ATOM 947 C C . THR A 1 121 ? 3.888 -0.454 -1.188 1.00 75.06 121 THR A C 1
ATOM 949 O O . THR A 1 121 ? 3.042 -0.583 -0.303 1.00 75.06 121 THR A O 1
ATOM 952 N N . LYS A 1 122 ? 5.158 -0.139 -0.887 1.00 77.88 122 LYS A N 1
ATOM 953 C CA . LYS A 1 122 ? 5.611 0.134 0.490 1.00 77.88 122 LYS A CA 1
ATOM 954 C C . LYS A 1 122 ? 4.913 1.354 1.086 1.00 77.88 122 LYS A C 1
ATOM 956 O O . LYS A 1 122 ? 4.404 1.267 2.200 1.00 77.88 122 LYS A O 1
ATOM 961 N N . ALA A 1 123 ? 4.873 2.464 0.352 1.00 79.12 123 ALA A N 1
ATOM 962 C CA . ALA A 1 123 ? 4.241 3.699 0.805 1.00 79.12 123 ALA A CA 1
ATOM 963 C C . ALA A 1 123 ? 2.742 3.497 1.080 1.00 79.12 123 ALA A C 1
ATOM 965 O O . ALA A 1 123 ? 2.251 3.890 2.137 1.00 79.12 123 ALA A O 1
ATOM 966 N N . LEU A 1 124 ? 2.037 2.795 0.188 1.00 79.12 124 LEU A N 1
ATOM 967 C CA . LEU A 1 124 ? 0.637 2.426 0.394 1.00 79.12 124 LEU A CA 1
ATOM 968 C C . LEU A 1 124 ? 0.478 1.516 1.611 1.00 79.12 124 LEU A C 1
ATOM 970 O O . LEU A 1 124 ? -0.363 1.770 2.463 1.00 79.12 124 LEU A O 1
ATOM 974 N N . THR A 1 125 ? 1.323 0.500 1.768 1.00 76.94 125 THR A N 1
ATOM 975 C CA . THR A 1 125 ? 1.226 -0.408 2.920 1.00 76.94 125 THR A CA 1
ATOM 976 C C . THR A 1 125 ? 1.390 0.337 4.251 1.00 76.94 125 THR A C 1
ATOM 978 O O . THR A 1 125 ? 0.656 0.061 5.200 1.00 76.94 125 THR A O 1
ATOM 981 N N . VAL A 1 126 ? 2.277 1.339 4.309 1.00 80.75 126 VAL A N 1
ATOM 982 C CA . VAL A 1 126 ? 2.439 2.220 5.479 1.00 80.75 126 VAL A CA 1
ATOM 983 C C . VAL A 1 126 ? 1.173 3.033 5.754 1.00 80.75 126 VAL A C 1
ATOM 985 O O . VAL A 1 126 ? 0.744 3.097 6.903 1.00 80.75 126 VAL A O 1
ATOM 988 N N . ILE A 1 127 ? 0.533 3.602 4.726 1.00 80.06 127 ILE A N 1
ATOM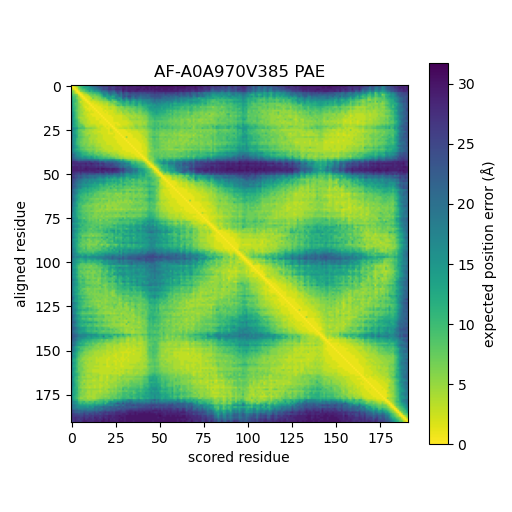 989 C CA . ILE A 1 127 ? -0.747 4.319 4.883 1.00 80.06 127 ILE A CA 1
ATOM 990 C C . ILE A 1 127 ? -1.806 3.389 5.488 1.00 80.06 127 ILE A C 1
ATOM 992 O O . ILE A 1 127 ? -2.474 3.756 6.453 1.00 80.06 127 ILE A O 1
ATOM 996 N N . GLY A 1 128 ? -1.913 2.157 4.987 1.00 74.62 128 GLY A N 1
ATOM 997 C CA . GLY A 1 128 ? -2.854 1.171 5.518 1.00 74.62 128 GLY A CA 1
ATOM 998 C C . GLY A 1 128 ? -2.569 0.790 6.973 1.00 74.62 128 GLY A C 1
ATOM 999 O O . GLY A 1 128 ? -3.499 0.628 7.763 1.00 74.62 128 GLY A O 1
ATOM 1000 N N . LEU A 1 129 ? -1.291 0.702 7.349 1.00 80.56 129 LEU A N 1
ATOM 1001 C CA . LEU A 1 129 ? -0.869 0.441 8.724 1.00 80.56 129 LEU A CA 1
ATOM 1002 C C . LEU A 1 129 ? -1.213 1.606 9.663 1.00 80.56 129 LEU A C 1
ATOM 1004 O O . LEU A 1 129 ? -1.656 1.366 10.784 1.00 80.56 129 LEU A O 1
ATOM 1008 N N . LEU A 1 130 ? -1.083 2.855 9.204 1.00 81.94 130 LEU A N 1
ATOM 1009 C CA . LEU A 1 130 ? -1.485 4.039 9.970 1.00 81.94 130 LEU A CA 1
ATOM 1010 C C . LEU A 1 130 ? -2.999 4.075 10.225 1.00 81.94 130 LEU A C 1
ATOM 1012 O O . LEU A 1 130 ? -3.417 4.381 11.341 1.00 81.94 130 LEU A O 1
ATOM 1016 N N . ILE A 1 131 ? -3.819 3.703 9.234 1.00 77.81 131 ILE A N 1
ATOM 1017 C CA . ILE A 1 131 ? -5.279 3.593 9.412 1.00 77.81 131 ILE A CA 1
ATOM 1018 C C . ILE A 1 131 ? -5.608 2.489 10.433 1.00 77.81 131 ILE A C 1
ATOM 1020 O O . ILE A 1 131 ? -6.420 2.700 11.335 1.00 77.81 131 ILE A O 1
ATOM 1024 N N . GLY A 1 132 ? -4.941 1.332 10.350 1.00 76.38 132 GLY A N 1
ATOM 1025 C CA . GLY A 1 132 ? -5.106 0.245 11.323 1.00 76.38 132 GLY A CA 1
ATOM 1026 C C . GLY A 1 132 ? -4.694 0.640 12.748 1.00 76.38 132 GLY A C 1
ATOM 1027 O O . GLY A 1 132 ? -5.411 0.350 13.705 1.00 76.38 132 GLY A O 1
ATOM 1028 N N . LEU A 1 133 ? -3.578 1.359 12.900 1.00 81.00 133 LEU A N 1
ATOM 1029 C CA . LEU A 1 133 ? -3.114 1.877 14.190 1.00 81.00 133 LEU A CA 1
ATOM 1030 C C . LEU A 1 133 ? -4.119 2.867 14.795 1.00 81.00 133 LEU A C 1
ATOM 1032 O O . LEU A 1 133 ? -4.388 2.809 15.995 1.00 81.00 133 LEU A O 1
ATOM 1036 N N . ALA A 1 134 ? -4.720 3.728 13.970 1.00 78.75 134 ALA A N 1
ATOM 1037 C CA . ALA A 1 134 ? -5.764 4.645 14.413 1.00 78.75 134 ALA A CA 1
ATOM 1038 C C . ALA A 1 134 ? -6.978 3.902 14.999 1.00 78.75 134 ALA A C 1
ATOM 1040 O O . ALA A 1 134 ? -7.535 4.361 15.994 1.00 78.75 134 ALA A O 1
ATOM 1041 N N . ALA A 1 135 ? -7.348 2.732 14.462 1.00 75.19 135 ALA A N 1
ATOM 1042 C CA . ALA A 1 135 ? -8.430 1.911 15.017 1.00 75.19 135 ALA A CA 1
ATOM 1043 C C . ALA A 1 135 ? -8.120 1.413 16.440 1.00 75.19 135 ALA A C 1
ATOM 1045 O O . ALA A 1 135 ? -8.978 1.472 17.326 1.00 75.19 135 ALA A O 1
ATOM 1046 N N . VAL A 1 136 ? -6.883 0.956 16.671 1.00 76.81 136 VAL A N 1
ATOM 1047 C CA . VAL A 1 136 ? -6.421 0.485 17.988 1.00 76.81 136 VAL A CA 1
ATOM 1048 C C . VAL A 1 136 ? -6.356 1.644 18.979 1.00 76.81 136 VAL A C 1
ATOM 1050 O O . VAL A 1 136 ? -6.871 1.529 20.088 1.00 76.81 136 VAL A O 1
ATOM 1053 N N . LEU A 1 137 ? -5.782 2.782 18.578 1.00 78.50 137 LEU A N 1
ATOM 1054 C CA . LEU A 1 137 ? -5.716 3.980 19.419 1.00 78.50 137 LEU A CA 1
ATOM 1055 C C . LEU A 1 137 ? -7.111 4.518 19.755 1.00 78.50 137 LEU A C 1
ATOM 1057 O O . LEU A 1 137 ? -7.359 4.880 20.901 1.00 78.50 137 LEU A O 1
ATOM 1061 N N . ALA A 1 138 ? -8.041 4.507 18.798 1.00 74.06 138 ALA A N 1
ATOM 1062 C CA . ALA A 1 138 ? -9.430 4.893 19.030 1.00 74.06 138 ALA A CA 1
ATOM 1063 C C . ALA A 1 138 ? -10.109 3.970 20.054 1.00 74.06 138 ALA A C 1
ATOM 1065 O O . ALA A 1 138 ? -10.743 4.449 20.993 1.00 74.06 138 ALA A O 1
ATOM 1066 N N . SER A 1 139 ? -9.913 2.653 19.932 1.00 71.81 139 SER A N 1
ATOM 1067 C CA . SER A 1 139 ? -10.381 1.688 20.934 1.00 71.81 139 SER A CA 1
ATOM 1068 C C . SER A 1 139 ? -9.793 1.986 22.313 1.00 71.81 139 SER A C 1
ATOM 1070 O O . SER A 1 139 ? -10.523 2.052 23.302 1.00 71.81 139 SER A O 1
ATOM 1072 N N . LEU A 1 140 ? -8.483 2.245 22.382 1.00 74.25 140 LEU A N 1
ATOM 1073 C CA . LEU A 1 140 ? -7.798 2.603 23.623 1.00 74.25 140 LEU A CA 1
ATOM 1074 C C . LEU A 1 140 ? -8.292 3.934 24.217 1.00 74.25 140 LEU A C 1
ATOM 1076 O O . LEU A 1 140 ? -8.341 4.081 25.438 1.00 74.25 140 LEU A O 1
ATOM 1080 N N . ALA A 1 141 ? -8.739 4.869 23.388 1.00 73.25 141 ALA A N 1
ATOM 1081 C CA . ALA A 1 141 ? -9.269 6.156 23.823 1.00 73.25 141 ALA A CA 1
ATOM 1082 C C . ALA A 1 141 ? -10.691 6.090 24.416 1.00 73.25 141 ALA A C 1
ATOM 1084 O O . ALA A 1 141 ? -11.197 7.111 24.870 1.00 73.25 141 ALA A O 1
ATOM 1085 N N . GLY A 1 142 ? -11.351 4.923 24.443 1.00 67.31 142 GLY A N 1
ATOM 1086 C CA . GLY A 1 142 ? -12.732 4.833 24.953 1.00 67.31 142 GLY A CA 1
ATOM 1087 C C . GLY A 1 142 ? -13.801 4.825 23.874 1.00 67.31 142 GLY A C 1
ATOM 1088 O O . GLY A 1 142 ? -14.983 4.845 24.207 1.00 67.31 142 GLY A O 1
ATOM 1089 N N . LEU A 1 143 ? -13.419 4.766 22.596 1.00 73.12 143 LEU A N 1
ATOM 1090 C CA . LEU A 1 143 ? -14.398 4.639 21.530 1.00 73.12 143 LEU A CA 1
ATOM 1091 C C . LEU A 1 143 ? -15.111 3.285 21.632 1.00 73.12 143 LEU A C 1
ATOM 1093 O O . LEU A 1 143 ? -14.500 2.260 21.948 1.00 73.12 143 LEU A O 1
ATOM 1097 N N . ARG A 1 144 ? -16.422 3.290 21.375 1.00 75.31 144 ARG A N 1
ATOM 1098 C CA . ARG A 1 144 ? -17.219 2.063 21.378 1.00 75.31 144 ARG A CA 1
ATOM 1099 C C . ARG A 1 144 ? -16.675 1.073 20.342 1.00 75.31 144 ARG A C 1
ATOM 1101 O O . ARG A 1 144 ? -16.169 1.453 19.285 1.00 75.31 144 ARG A O 1
ATOM 1108 N N . PHE A 1 145 ? -16.801 -0.209 20.665 1.00 77.69 145 PHE A N 1
ATOM 1109 C CA . PHE A 1 145 ? -16.258 -1.310 19.871 1.00 77.69 145 PHE A CA 1
ATOM 1110 C C . PHE A 1 145 ? -16.769 -1.322 18.419 1.00 77.69 145 PHE A C 1
ATOM 1112 O O . PHE A 1 145 ? -16.000 -1.584 17.496 1.00 77.69 145 PHE A O 1
ATOM 1119 N N . ASP A 1 146 ? -18.037 -0.964 18.205 1.00 79.62 146 ASP A N 1
ATOM 1120 C CA . ASP A 1 146 ? -18.659 -0.817 16.884 1.00 79.62 146 ASP A CA 1
ATOM 1121 C C . ASP A 1 146 ? -17.946 0.221 16.005 1.00 79.62 146 ASP A C 1
ATOM 1123 O O . ASP A 1 146 ? -17.671 -0.049 14.835 1.00 79.62 146 ASP A O 1
ATOM 1127 N N . TYR A 1 147 ? -17.573 1.374 16.563 1.00 80.88 147 TYR A N 1
ATOM 1128 C CA . TYR A 1 147 ? -16.815 2.393 15.838 1.00 80.88 147 TYR A CA 1
ATOM 1129 C C . TYR A 1 147 ? -15.396 1.933 15.486 1.00 80.88 147 TYR A C 1
ATOM 1131 O O . TYR A 1 147 ? -14.933 2.141 14.364 1.00 80.88 147 TYR A O 1
ATOM 1139 N N . SER A 1 148 ? -14.704 1.265 16.410 1.00 79.94 148 SER A N 1
ATOM 1140 C CA . SER A 1 148 ? -13.366 0.731 16.139 1.00 79.94 148 SER A CA 1
ATOM 1141 C C . SER A 1 148 ? -13.371 -0.372 15.074 1.00 79.94 148 SER A C 1
ATOM 1143 O O . SER A 1 148 ? -12.454 -0.423 14.252 1.00 79.94 148 SER A O 1
ATOM 1145 N N . ILE A 1 149 ? -14.417 -1.210 15.028 1.00 84.56 149 ILE A N 1
ATOM 1146 C CA . ILE A 1 149 ? -14.609 -2.184 13.943 1.00 84.56 149 ILE A CA 1
ATOM 1147 C C . ILE A 1 149 ? -14.755 -1.478 12.595 1.00 84.56 149 ILE A C 1
ATOM 1149 O O . ILE A 1 149 ? -14.149 -1.914 11.621 1.00 84.56 149 ILE A O 1
ATOM 1153 N N . GLN A 1 150 ? -15.522 -0.388 12.512 1.00 85.69 150 GLN A N 1
ATOM 1154 C CA . GLN A 1 150 ? -15.695 0.339 11.248 1.00 85.69 150 GLN A CA 1
ATOM 1155 C C . GLN A 1 150 ? -14.364 0.886 10.711 1.00 85.69 150 GLN A C 1
ATOM 1157 O O . GLN A 1 150 ? -14.102 0.788 9.511 1.00 85.69 150 GLN A O 1
ATOM 1162 N N . ILE A 1 151 ? -13.481 1.378 11.588 1.00 84.00 151 ILE A N 1
ATOM 1163 C CA . ILE A 1 151 ? -12.137 1.833 11.193 1.00 84.00 151 ILE A CA 1
ATOM 1164 C C . ILE A 1 151 ? -11.273 0.644 10.735 1.00 84.00 151 ILE A C 1
ATOM 1166 O O . ILE A 1 151 ? -10.569 0.746 9.729 1.00 84.00 151 ILE A O 1
ATOM 1170 N N . LEU A 1 152 ? -11.355 -0.509 11.413 1.00 85.56 152 LEU A N 1
ATOM 1171 C CA . LEU A 1 152 ? -10.681 -1.736 10.964 1.00 85.56 152 LEU A CA 1
ATOM 1172 C C . LEU A 1 152 ? -11.180 -2.210 9.594 1.00 85.56 152 LEU A C 1
ATOM 1174 O O . LEU A 1 152 ? -10.373 -2.626 8.765 1.00 85.56 152 LEU A O 1
ATOM 1178 N N . LEU A 1 153 ? -12.487 -2.137 9.337 1.00 87.56 153 LEU A N 1
ATOM 1179 C CA . LEU A 1 153 ? -13.069 -2.483 8.039 1.00 87.56 153 LEU A CA 1
ATOM 1180 C C . LEU A 1 153 ? -12.583 -1.535 6.939 1.00 87.56 153 LEU A C 1
ATOM 1182 O O . LEU A 1 153 ? -12.278 -1.994 5.841 1.00 87.56 153 LEU A O 1
ATOM 1186 N N . LEU A 1 154 ? -12.441 -0.240 7.235 1.00 86.62 154 LEU A N 1
ATOM 1187 C CA . LEU A 1 154 ? -11.839 0.722 6.310 1.00 86.62 154 LEU A CA 1
ATOM 1188 C C . LEU A 1 154 ? -10.374 0.368 6.003 1.00 86.62 154 LEU A C 1
ATOM 1190 O O . LEU A 1 154 ? -9.970 0.355 4.839 1.00 86.62 154 LEU A O 1
ATOM 1194 N N . ALA A 1 155 ? -9.587 0.030 7.026 1.00 85.75 155 ALA A N 1
ATOM 1195 C CA . ALA A 1 155 ? -8.207 -0.418 6.848 1.00 85.75 155 ALA A CA 1
ATOM 1196 C C . ALA A 1 155 ? -8.126 -1.724 6.033 1.00 85.75 155 ALA A C 1
ATOM 1198 O O . ALA A 1 155 ? -7.275 -1.846 5.151 1.00 85.75 155 ALA A O 1
ATOM 1199 N N . LEU A 1 156 ? -9.038 -2.675 6.262 1.00 88.44 156 LEU A N 1
ATOM 1200 C CA . LEU A 1 156 ? -9.145 -3.903 5.472 1.00 88.44 156 LEU A CA 1
ATOM 1201 C C . LEU A 1 156 ? -9.496 -3.608 4.010 1.00 88.44 156 LEU A C 1
ATOM 1203 O O . LEU A 1 156 ? -8.844 -4.139 3.113 1.00 88.44 156 LEU A O 1
ATOM 1207 N N . ALA A 1 157 ? -10.478 -2.741 3.760 1.00 88.81 157 ALA A N 1
ATOM 1208 C CA . ALA A 1 157 ? -10.851 -2.325 2.411 1.00 88.81 157 ALA A CA 1
ATOM 1209 C C . ALA A 1 157 ? -9.659 -1.704 1.669 1.00 88.81 157 ALA A C 1
ATOM 1211 O O . ALA A 1 157 ? -9.433 -2.000 0.497 1.00 88.81 157 ALA A O 1
ATOM 1212 N N . PHE A 1 158 ? -8.843 -0.909 2.364 1.00 84.81 158 PHE A N 1
ATOM 1213 C CA . PHE A 1 158 ? -7.621 -0.349 1.797 1.00 84.81 158 PHE A CA 1
ATOM 1214 C C . PHE A 1 158 ? -6.569 -1.422 1.474 1.00 84.81 158 PHE A C 1
ATOM 1216 O O . PHE A 1 158 ? -5.957 -1.384 0.408 1.00 84.81 158 PHE A O 1
ATOM 1223 N N . GLN A 1 159 ? -6.393 -2.436 2.328 1.00 84.25 159 GLN A N 1
ATOM 1224 C CA . GLN A 1 159 ? -5.494 -3.556 2.020 1.00 84.25 159 GLN A CA 1
ATOM 1225 C C . GLN A 1 159 ? -5.988 -4.395 0.835 1.00 84.25 159 GLN A C 1
ATOM 1227 O O . GLN A 1 159 ? -5.176 -4.839 0.023 1.00 84.25 159 GLN A O 1
ATOM 1232 N N . LEU A 1 160 ? -7.300 -4.598 0.700 1.00 87.12 160 LEU A N 1
ATOM 1233 C CA . LEU A 1 160 ? -7.885 -5.274 -0.461 1.00 87.12 160 LEU A CA 1
ATOM 1234 C C . LEU A 1 160 ? -7.712 -4.454 -1.742 1.00 87.12 160 LEU A C 1
ATOM 1236 O O . LEU A 1 160 ? -7.436 -5.027 -2.795 1.00 87.12 160 LEU A O 1
ATOM 1240 N N . PHE A 1 161 ? -7.809 -3.127 -1.649 1.00 85.56 161 PHE A N 1
ATOM 1241 C CA . PHE A 1 161 ? -7.482 -2.230 -2.752 1.00 85.56 161 PHE A CA 1
ATOM 1242 C C . PHE A 1 161 ? -6.020 -2.388 -3.192 1.00 85.56 161 PHE A C 1
ATOM 1244 O O . PHE A 1 161 ? -5.769 -2.574 -4.374 1.00 85.56 161 PHE A O 1
ATOM 1251 N N . ILE A 1 162 ? -5.050 -2.408 -2.272 1.00 82.44 162 ILE A N 1
ATOM 1252 C CA . ILE A 1 162 ? -3.637 -2.644 -2.635 1.00 82.44 162 ILE A CA 1
ATOM 1253 C C . ILE A 1 162 ? -3.481 -3.993 -3.350 1.00 82.44 162 ILE A C 1
ATOM 1255 O O . ILE A 1 162 ? -2.836 -4.084 -4.395 1.00 82.44 162 ILE A O 1
ATOM 1259 N N . TYR A 1 163 ? -4.113 -5.041 -2.819 1.00 84.44 163 TYR A N 1
ATOM 1260 C CA . TYR A 1 163 ? -4.047 -6.375 -3.410 1.00 84.44 163 TYR A CA 1
AT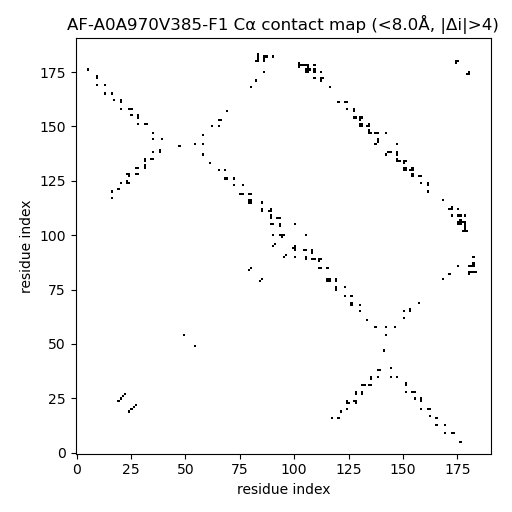OM 1261 C C . TYR A 1 163 ? -4.643 -6.425 -4.824 1.00 84.44 163 TYR A C 1
ATOM 1263 O O . TYR A 1 163 ? -4.075 -7.068 -5.709 1.00 84.44 163 TYR A O 1
ATOM 1271 N N . SER A 1 164 ? -5.751 -5.718 -5.070 1.00 85.81 164 SER A N 1
ATOM 1272 C CA . SER A 1 164 ? -6.395 -5.680 -6.388 1.00 85.81 164 SER A CA 1
ATOM 1273 C C . SER A 1 164 ? -5.547 -4.987 -7.460 1.00 85.81 164 SER A C 1
ATOM 1275 O O . SER A 1 164 ? -5.798 -5.181 -8.648 1.00 85.81 164 SER A O 1
ATOM 1277 N N . ARG A 1 165 ? -4.507 -4.235 -7.070 1.00 81.69 165 ARG A N 1
ATOM 1278 C CA . ARG A 1 165 ? -3.557 -3.575 -7.982 1.00 81.69 165 ARG A CA 1
ATOM 1279 C C . ARG A 1 165 ? -2.390 -4.467 -8.403 1.00 81.69 165 ARG A C 1
ATOM 1281 O O . ARG A 1 165 ? -1.732 -4.172 -9.397 1.00 81.69 165 ARG A O 1
ATOM 1288 N N . HIS A 1 166 ? -2.163 -5.594 -7.725 1.00 81.62 166 HIS A N 1
ATOM 1289 C CA . HIS A 1 166 ? -1.084 -6.526 -8.073 1.00 81.62 166 HIS A CA 1
ATOM 1290 C C . HIS A 1 166 ? -1.126 -7.032 -9.532 1.00 81.62 166 HIS A C 1
ATOM 1292 O O . HIS A 1 166 ? -0.059 -7.098 -10.146 1.00 81.62 166 HIS A O 1
ATOM 1298 N N . PRO A 1 167 ? -2.294 -7.362 -10.131 1.00 83.00 167 PRO A N 1
ATOM 1299 C CA . PRO A 1 167 ? -2.368 -7.736 -11.545 1.00 83.00 167 PRO A CA 1
ATOM 1300 C C . PRO A 1 167 ? -1.894 -6.616 -12.478 1.00 83.00 167 PRO A C 1
ATOM 1302 O O . PRO A 1 167 ? -1.111 -6.871 -13.385 1.00 83.00 167 PRO A O 1
ATOM 1305 N N . TYR A 1 168 ? -2.278 -5.367 -12.200 1.00 80.88 168 TYR A N 1
ATOM 1306 C CA . TYR A 1 168 ? -1.839 -4.211 -12.984 1.00 80.88 168 TYR A CA 1
ATOM 1307 C C . TYR A 1 168 ? -0.322 -3.991 -12.877 1.00 80.88 168 TYR A C 1
ATOM 1309 O O . TYR A 1 168 ? 0.353 -3.779 -13.881 1.00 80.88 168 TYR A O 1
ATOM 1317 N N . TYR A 1 169 ? 0.254 -4.113 -11.677 1.00 79.69 169 TYR A N 1
ATOM 1318 C CA . TYR A 1 169 ? 1.709 -4.019 -11.495 1.00 79.69 169 TYR A CA 1
ATOM 1319 C C . TYR A 1 169 ? 2.462 -5.110 -12.257 1.00 79.69 169 TYR A C 1
ATOM 1321 O O . TYR A 1 169 ? 3.548 -4.864 -12.782 1.00 79.69 169 TYR A O 1
ATOM 1329 N N . ARG A 1 170 ? 1.876 -6.308 -12.336 1.00 79.88 170 ARG A N 1
ATOM 1330 C CA . ARG A 1 170 ? 2.416 -7.420 -13.115 1.00 79.88 170 ARG A CA 1
ATOM 1331 C C . ARG A 1 170 ? 2.410 -7.102 -14.608 1.00 79.88 170 ARG A C 1
ATOM 1333 O O . ARG A 1 170 ? 3.441 -7.273 -15.245 1.00 79.88 170 ARG A O 1
ATOM 1340 N N . GLU A 1 171 ? 1.292 -6.632 -15.152 1.00 80.44 171 GLU A N 1
ATOM 1341 C CA . GLU A 1 171 ? 1.193 -6.250 -16.568 1.00 80.44 171 GLU A CA 1
ATOM 1342 C C . GLU A 1 171 ? 2.188 -5.140 -16.920 1.00 80.44 171 GLU A C 1
ATOM 1344 O O . GLU A 1 171 ? 2.890 -5.219 -17.927 1.00 80.44 171 GLU A O 1
ATOM 1349 N N . LEU A 1 172 ? 2.317 -4.143 -16.044 1.00 80.38 172 LEU A N 1
ATOM 1350 C CA . LEU A 1 172 ? 3.239 -3.030 -16.230 1.00 80.38 172 LEU A CA 1
ATOM 1351 C C . LEU A 1 172 ? 4.706 -3.479 -16.216 1.00 80.38 172 LEU A C 1
ATOM 1353 O O . LEU A 1 172 ? 5.509 -3.029 -17.033 1.00 80.38 172 LEU A O 1
ATOM 1357 N N . MET A 1 173 ? 5.046 -4.399 -15.313 1.00 78.31 173 MET A N 1
ATOM 1358 C CA . MET A 1 173 ? 6.361 -5.031 -15.262 1.00 78.31 173 MET A CA 1
ATOM 1359 C C . MET A 1 173 ? 6.635 -5.882 -16.504 1.00 78.31 173 MET A C 1
ATOM 1361 O O . MET A 1 173 ? 7.746 -5.891 -17.025 1.00 78.31 173 MET A O 1
ATOM 1365 N N . GLU A 1 174 ? 5.624 -6.592 -16.998 1.00 80.62 174 GLU A N 1
ATOM 1366 C CA . GLU A 1 174 ? 5.750 -7.439 -18.180 1.00 80.62 174 GLU A CA 1
ATOM 1367 C C . GLU A 1 174 ? 6.023 -6.598 -19.425 1.00 80.62 174 GLU A C 1
ATOM 1369 O O . GLU A 1 174 ? 6.928 -6.911 -20.198 1.00 80.62 174 GLU A O 1
ATOM 1374 N N . ALA A 1 175 ? 5.302 -5.485 -19.568 1.00 79.50 175 ALA A N 1
ATOM 1375 C CA . ALA A 1 175 ? 5.542 -4.504 -20.615 1.00 79.50 175 ALA A CA 1
ATOM 1376 C C . ALA A 1 175 ? 6.942 -3.872 -20.501 1.00 79.50 175 ALA A C 1
ATOM 1378 O O . ALA A 1 175 ? 7.610 -3.686 -21.518 1.00 79.50 175 ALA A O 1
ATOM 1379 N N . ALA A 1 176 ? 7.415 -3.584 -19.281 1.00 79.00 176 ALA A N 1
ATOM 1380 C CA . ALA A 1 176 ? 8.760 -3.049 -19.051 1.00 79.00 176 ALA A CA 1
ATOM 1381 C C . ALA A 1 176 ? 9.853 -4.041 -19.471 1.00 79.00 176 ALA A C 1
ATOM 1383 O O . 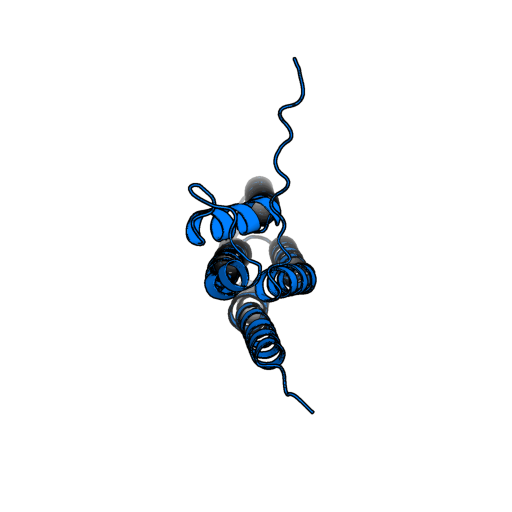ALA A 1 176 ? 10.755 -3.681 -20.222 1.00 79.00 176 ALA A O 1
ATOM 1384 N N . LEU A 1 177 ? 9.742 -5.302 -19.043 1.00 79.12 177 LEU A N 1
ATOM 1385 C CA . LEU A 1 177 ? 10.714 -6.357 -19.352 1.00 79.12 177 LEU A CA 1
ATOM 1386 C C . LEU A 1 177 ? 10.782 -6.683 -20.847 1.00 79.12 177 LEU A C 1
ATOM 1388 O O . LEU A 1 177 ? 11.837 -7.074 -21.335 1.00 79.12 177 LEU A O 1
ATOM 1392 N N . ARG A 1 178 ? 9.677 -6.509 -21.579 1.00 80.50 178 ARG A N 1
ATOM 1393 C CA . ARG A 1 178 ? 9.631 -6.677 -23.040 1.00 80.50 178 ARG A CA 1
ATOM 1394 C C . ARG A 1 178 ? 10.113 -5.441 -23.812 1.00 80.50 178 ARG A C 1
ATOM 1396 O O . ARG A 1 178 ? 10.235 -5.503 -25.034 1.00 80.50 178 ARG A O 1
ATOM 1403 N N . GLY A 1 179 ? 10.363 -4.321 -23.127 1.00 72.06 179 GLY A N 1
ATOM 1404 C CA . GLY A 1 179 ? 10.649 -3.036 -23.769 1.00 72.06 179 GLY A CA 1
ATOM 1405 C C . GLY A 1 179 ? 9.456 -2.482 -24.562 1.00 72.06 179 GLY A C 1
ATOM 1406 O O . GLY A 1 179 ? 9.641 -1.675 -25.469 1.00 72.06 179 GLY A O 1
ATOM 1407 N N . ASP A 1 180 ? 8.238 -2.928 -24.241 1.00 77.06 180 ASP A N 1
ATOM 1408 C CA . ASP A 1 180 ? 6.991 -2.555 -24.923 1.00 77.06 180 ASP A CA 1
ATOM 1409 C C . ASP A 1 180 ? 6.299 -1.348 -24.263 1.00 77.06 180 ASP A C 1
ATOM 1411 O O . ASP A 1 180 ? 5.240 -0.910 -24.712 1.00 77.06 180 ASP A O 1
ATOM 1415 N N . LEU A 1 181 ? 6.897 -0.772 -23.213 1.00 69.50 181 LEU A N 1
ATOM 1416 C CA . LEU A 1 181 ? 6.475 0.510 -22.650 1.00 69.50 181 LEU A CA 1
ATOM 1417 C C . LEU A 1 181 ? 6.802 1.647 -23.627 1.00 69.50 181 LEU A C 1
ATOM 1419 O O . LEU A 1 181 ? 7.823 2.325 -23.519 1.00 69.50 181 LEU A O 1
ATOM 1423 N N . VAL A 1 182 ? 5.921 1.844 -24.605 1.00 62.69 182 VAL A N 1
ATOM 1424 C CA . VAL A 1 182 ? 6.026 2.934 -25.572 1.00 62.69 182 VAL A CA 1
ATOM 1425 C C . VAL A 1 182 ? 5.659 4.240 -24.874 1.00 62.69 182 VAL A C 1
ATOM 1427 O O . VAL A 1 182 ? 4.557 4.397 -24.346 1.00 62.69 182 VAL A O 1
ATOM 1430 N N . VAL A 1 183 ? 6.583 5.200 -24.875 1.00 59.47 183 VAL A N 1
ATOM 1431 C CA . VAL A 1 183 ? 6.246 6.582 -24.535 1.00 59.47 183 VAL A CA 1
ATOM 1432 C C . VAL A 1 183 ? 5.328 7.085 -25.641 1.00 59.47 183 VAL A C 1
ATOM 1434 O O . VAL A 1 183 ? 5.765 7.216 -26.783 1.00 59.47 183 VAL A O 1
ATOM 1437 N N . GLU A 1 184 ? 4.064 7.366 -25.325 1.00 54.28 184 GLU A N 1
ATOM 1438 C CA . GLU A 1 184 ? 3.261 8.211 -26.204 1.00 54.28 184 GLU A CA 1
ATOM 1439 C C . GLU A 1 184 ? 3.981 9.557 -26.286 1.00 54.28 184 GLU A C 1
ATOM 1441 O O . GLU A 1 184 ? 3.986 10.352 -25.338 1.00 54.28 184 GLU A O 1
ATOM 1446 N N . GLU A 1 185 ? 4.655 9.794 -27.414 1.00 46.31 185 GLU A N 1
ATOM 1447 C CA . GLU A 1 185 ? 5.013 11.142 -27.810 1.00 46.31 185 GLU A CA 1
ATOM 1448 C C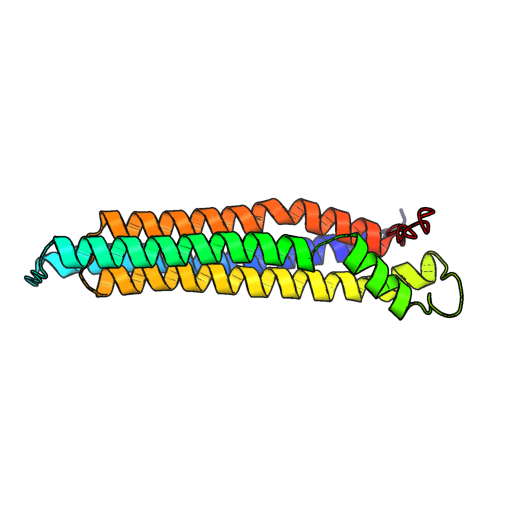 . GLU A 1 185 ? 3.705 11.908 -27.795 1.00 46.31 185 GLU A C 1
ATOM 1450 O O . GLU A 1 185 ? 2.786 11.637 -28.570 1.00 46.31 185 GLU A O 1
ATOM 1455 N N . LYS A 1 186 ? 3.596 12.831 -26.842 1.00 41.97 186 LYS A N 1
ATOM 1456 C CA . LYS A 1 186 ? 2.522 13.803 -26.817 1.00 41.97 186 LYS A CA 1
ATOM 1457 C C . LYS A 1 186 ? 2.697 14.590 -28.109 1.00 41.97 186 LYS A C 1
ATOM 1459 O O . LYS A 1 186 ? 3.480 15.536 -28.138 1.00 41.97 186 LYS A O 1
ATOM 1464 N N . SER A 1 187 ? 2.058 14.128 -29.186 1.00 33.59 187 SER A N 1
ATOM 1465 C CA . SER A 1 187 ? 2.099 14.785 -30.481 1.00 33.59 187 SER A CA 1
ATOM 1466 C C . SER A 1 187 ? 1.765 16.240 -30.189 1.00 33.59 187 SER A C 1
ATOM 1468 O O . SER A 1 187 ? 0.736 16.473 -29.541 1.00 33.59 187 SER A O 1
ATOM 1470 N N . PRO A 1 188 ? 2.638 17.206 -30.526 1.00 38.12 188 PRO A N 1
ATOM 1471 C CA . PRO A 1 188 ? 2.369 18.605 -30.261 1.00 38.12 188 PRO A CA 1
ATOM 1472 C C . PRO A 1 188 ? 1.120 18.970 -31.062 1.00 38.12 188 PRO A C 1
ATOM 1474 O O . PRO A 1 188 ? 1.159 19.230 -32.263 1.00 38.12 188 PRO A O 1
ATOM 1477 N N . GLY A 1 189 ? -0.025 18.873 -30.394 1.00 37.75 189 GLY A N 1
ATOM 1478 C CA . GLY A 1 189 ? -1.320 19.238 -30.916 1.00 37.75 189 GLY A CA 1
ATOM 1479 C C . GLY A 1 189 ? -1.304 20.737 -31.108 1.00 37.75 189 GLY A C 1
ATOM 1480 O O . GLY A 1 189 ? -1.416 21.484 -30.138 1.00 37.75 189 GLY A O 1
ATOM 1481 N N . LYS A 1 190 ? -1.072 21.119 -32.365 1.00 41.12 190 LYS A N 1
ATOM 1482 C CA . LYS A 1 190 ? -1.527 22.334 -33.041 1.00 41.12 190 LYS A CA 1
ATOM 1483 C C . LYS A 1 190 ? -2.458 23.176 -32.158 1.00 41.12 190 LYS A C 1
ATOM 1485 O O . LYS A 1 190 ? -3.602 22.788 -31.924 1.00 41.12 190 LYS A O 1
ATOM 1490 N N . ARG A 1 191 ? -1.938 24.306 -31.682 1.00 38.59 191 ARG A N 1
ATOM 1491 C CA . ARG A 1 191 ? -2.763 25.495 -31.455 1.00 38.59 191 ARG A CA 1
ATOM 1492 C C . ARG A 1 191 ? -2.973 26.192 -32.788 1.00 38.59 191 ARG A C 1
ATOM 1494 O O . ARG A 1 191 ? -2.023 26.145 -33.602 1.00 38.59 191 ARG A O 1
#

Radius of gyration: 22.1 Å; Cα contacts (8 Å, |Δi|>4): 165; chains: 1; bounding box: 41×51×68 Å